Protein 2WV3 (pdb70)

CATH classification: 2.60.40.10 (+1 more: 2.60.40.10)

Sequence (188 aa):
EPRIVTSEEVIIIRDSLLPVTLQCNLTSSSHTLMYSYWTKNGVEELTATRKNASNMMEYRINKPRAEDSGEYHHCVYHFVSAPKANATIEVKAAPDITGHKRSENKNEGQDAMMMYCKSVGYPHPEWMWRKKENGVFEEISNSSGRFFIINKENYTELNIVNLQITEDPGEYECNATNSIGSSASVSTVLRVRV

Radius of gyration: 22.8 Å; Cα contacts (8 Å, |Δi|>4): 507; chains: 1; bounding box: 28×38×73 Å

Organism: Rattus norvegicus (NCBI:txid10116)

Secondary structure (DSSP, 8-state):
--EEEE---EE---SSS-EEEEEEEEE-SS-EEEEEEEETTEEPTT--B--SEEEEEESS--GGG-EEEEEEEEETTEEEEEEEEEEE---EEEEE-SEEEEETTS-EEEEEEEE-SSPPEEEEEEEETTEEEEPP-TTS-EEEEE-SSEEEEEE-S--TTTS-EEEEEEEE-SS-EEEEEEEEEEE-

Nearest PDB structures (foldseek):
  2wv3-assembly1_A  TM=1.005E+00  e=2.191E-38  Rattus norvegicus
  6a69-assembly1_B  TM=9.939E-01  e=1.584E-15  Homo sapiens
  6eg0-assembly1_B  TM=6.495E-01  e=9.873E-12  Drosophila melanogaster
  6eg1-assembly1_B  TM=6.622E-01  e=2.546E-11  Drosophila melanogaster
  6efy-assembly1_A-2  TM=6.327E-01  e=3.880E-11  Drosophila melanogaster

GO terms:
  GO:0001934 positive regulation of protein phosphorylation (P, IDA)
  GO:0060291 long-term synaptic potentiation (P, IDA)
  GO:0005105 type 1 fibroblast growth factor receptor binding (F, IDA)
  GO:0045743 positive regulation of fibroblast growth factor receptor signaling pathway (P, IDA)
  GO:0010976 positive regulation of neuron projection development (P, IDA)
  GO:0007204 positive regulation of cytosolic calcium ion concentration (P, IDA)
  GO:0050839 cell adhesion molecule binding (F, IDA)
  GO:0042734 presynaptic membrane (C, IDA)
  GO:0007156 homophilic cell-cell adhesion (P, IDA)
  GO:0045211 postsynaptic membrane (C, TAS)
  GO:0030155 regulation of cell adhesion (P, TAS)
  GO:0048170 positive regulation of long-term neuronal synaptic plasticity (P, IMP)
  GO:0014069 postsynaptic density (C, EXP)
  GO:0060077 inhibitory synapse (C, IDA)
  GO:0097060 synaptic membrane (C, IDA)
  GO:0009986 cell surface (C, IDA)
  GO:0030425 dendrite (C, IDA)
  GO:0070374 positive regulation of ERK1 and ERK2 cascade (P, IDA)
  GO:0008542 visual learning (P, IDA)
  GO:1903829 positive regulation of protein localization (P, IMP)

Structure (mmCIF, N/CA/C/O backbone):
data_2WV3
#
_entry.id   2WV3
#
_cell.length_a   49.390
_cell.length_b   81.080
_cell.length_c   137.540
_cell.angle_alpha   90.00
_cell.angle_beta   90.00
_cell.angle_gamma   90.00
#
_symmetry.space_group_name_H-M   'I 2 2 2'
#
loop_
_entity.id
_entity.type
_entity.pdbx_description
1 polymer NEUROPLASTIN
2 non-polymer 2-acetamido-2-deoxy-beta-D-glucopyranose
3 water water
#
loop_
_atom_site.group_PDB
_atom_site.id
_atom_site.type_symbol
_atom_site.label_atom_id
_atom_site.label_alt_id
_atom_site.label_comp_id
_atom_site.label_asym_id
_atom_site.label_entity_id
_atom_site.label_seq_id
_atom_site.pdbx_PDB_ins_code
_atom_site.Cartn_x
_atom_site.Cartn_y
_atom_site.Cartn_z
_atom_site.occupancy
_atom_site.B_iso_or_equiv
_atom_site.auth_seq_id
_atom_site.auth_comp_id
_atom_site.auth_asym_id
_atom_site.auth_atom_id
_atom_site.pdbx_PDB_model_num
ATOM 1 N N . GLU A 1 3 ? 4.981 20.931 -5.450 1.00 73.38 3 GLU A N 1
ATOM 2 C CA . GLU A 1 3 ? 4.676 20.777 -4.032 1.00 115.35 3 GLU A CA 1
ATOM 3 C C . GLU A 1 3 ? 5.043 19.374 -3.561 1.00 57.79 3 GLU A C 1
ATOM 4 O O . GLU A 1 3 ? 4.317 18.418 -3.829 1.00 82.18 3 GLU A O 1
ATOM 10 N N . PRO A 1 4 ? 6.169 19.249 -2.843 1.00 57.73 4 PRO A N 1
ATOM 11 C CA . PRO A 1 4 ? 6.687 17.923 -2.502 1.00 42.23 4 PRO A CA 1
ATOM 12 C C . PRO A 1 4 ? 5.833 17.265 -1.429 1.00 67.82 4 PRO A C 1
ATOM 13 O O . PRO A 1 4 ? 5.057 17.943 -0.757 1.00 58.22 4 PRO A O 1
ATOM 17 N N . ARG A 1 5 ? 5.974 15.956 -1.272 1.00 37.92 5 ARG A N 1
ATOM 18 C CA . ARG A 1 5 ? 5.216 15.235 -0.263 1.00 65.85 5 ARG A CA 1
ATOM 19 C C . ARG A 1 5 ? 6.146 14.425 0.619 1.00 52.40 5 ARG A C 1
ATOM 20 O O . ARG A 1 5 ? 7.051 13.762 0.118 1.00 35.10 5 ARG A O 1
ATOM 28 N N . ILE A 1 6 ? 5.918 14.489 1.928 1.00 37.18 6 ILE A N 1
ATOM 29 C CA . ILE A 1 6 ? 6.708 13.737 2.902 1.00 46.42 6 ILE A CA 1
ATOM 30 C C . ILE A 1 6 ? 5.812 12.986 3.882 1.00 37.74 6 ILE A C 1
ATOM 31 O O . ILE A 1 6 ? 4.923 13.577 4.489 1.00 45.63 6 ILE A O 1
ATOM 36 N N . VAL A 1 7 ? 6.049 11.685 4.035 1.00 34.47 7 VAL A N 1
ATOM 37 C CA . VAL A 1 7 ? 5.361 10.902 5.055 1.00 43.10 7 VAL A CA 1
ATOM 38 C C . VAL A 1 7 ? 6.333 10.564 6.183 1.00 39.49 7 VAL A C 1
ATOM 39 O O . VAL A 1 7 ? 7.510 10.319 5.940 1.00 36.26 7 VAL A O 1
ATOM 43 N N . THR A 1 8 ? 5.841 10.554 7.416 1.00 39.98 8 THR A N 1
ATOM 44 C CA . THR A 1 8 ? 6.705 10.318 8.569 1.00 33.37 8 THR A CA 1
ATOM 45 C C . THR A 1 8 ? 6.263 9.096 9.364 1.00 36.66 8 THR A C 1
ATOM 46 O O . THR A 1 8 ? 5.159 8.591 9.174 1.00 35.16 8 THR A O 1
ATOM 50 N N . SER A 1 9 ? 7.132 8.609 10.244 1.00 35.59 9 SER A N 1
ATOM 51 C CA . SER A 1 9 ? 6.714 7.602 11.208 1.00 28.01 9 SER A CA 1
ATOM 52 C C . SER A 1 9 ? 5.855 8.289 12.271 1.00 32.32 9 SER A C 1
ATOM 53 O O . SER A 1 9 ? 5.646 9.507 12.219 1.00 27.01 9 SER A O 1
ATOM 56 N N . GLU A 1 10 ? 5.343 7.520 13.226 1.00 33.88 10 GLU A N 1
ATOM 57 C CA . GLU A 1 10 ? 4.375 8.067 14.171 1.00 34.81 10 GLU A CA 1
ATOM 58 C C . GLU A 1 10 ? 5.040 8.736 15.376 1.00 26.69 10 GLU A C 1
ATOM 59 O O . GLU A 1 10 ? 6.226 8.543 15.637 1.00 32.77 10 GLU A O 1
ATOM 65 N N . GLU A 1 11 ? 4.259 9.527 16.103 1.00 36.82 11 GLU A N 1
ATOM 66 C CA . GLU A 1 11 ? 4.716 10.129 17.348 1.00 32.94 11 GLU A CA 1
ATOM 67 C C . GLU A 1 11 ? 5.359 9.088 18.252 1.00 33.91 11 GLU A C 1
ATOM 68 O O . GLU A 1 11 ? 4.827 7.993 18.428 1.00 35.28 11 GLU A O 1
ATOM 74 N N . VAL A 1 12 ? 6.505 9.435 18.823 1.00 34.02 12 VAL A N 1
ATOM 75 C CA . VAL A 1 12 ? 7.236 8.526 19.692 1.00 24.76 12 VAL A CA 1
ATOM 76 C C . VAL A 1 12 ? 7.069 8.903 21.166 1.00 31.50 12 VAL A C 1
ATOM 77 O O . VAL A 1 12 ? 7.254 10.057 21.537 1.00 31.05 12 VAL A O 1
ATOM 81 N N . ILE A 1 13 ? 6.713 7.935 22.003 1.00 39.19 13 ILE A N 1
ATOM 82 C CA A ILE A 1 13 ? 6.728 8.149 23.444 0.64 36.88 13 ILE A CA 1
ATOM 83 C CA B ILE A 1 13 ? 6.718 8.143 23.448 0.36 36.88 13 ILE A CA 1
ATOM 84 C C . ILE A 1 13 ? 7.822 7.306 24.082 1.00 45.33 13 ILE A C 1
ATOM 85 O O . ILE A 1 13 ? 7.764 6.077 24.064 1.00 33.04 13 ILE A O 1
ATOM 94 N N . ILE A 1 14 ? 8.831 7.978 24.631 1.00 26.62 14 ILE A N 1
ATOM 95 C CA . ILE A 1 14 ? 9.928 7.298 25.304 1.00 28.23 14 ILE A CA 1
ATOM 96 C C . ILE A 1 14 ? 9.506 6.819 2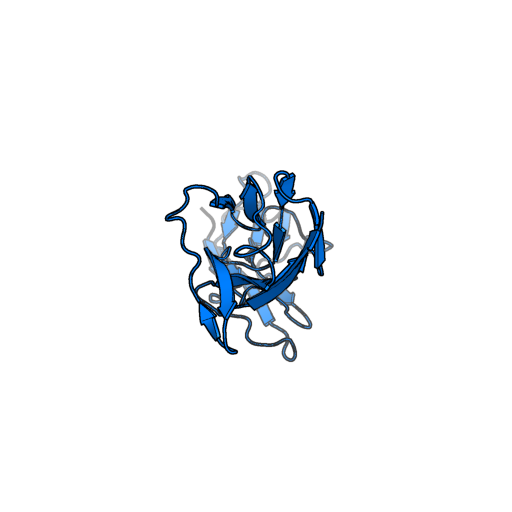6.690 1.00 48.27 14 ILE A C 1
ATOM 97 O O . ILE A 1 14 ? 9.044 7.613 27.517 1.00 39.20 14 ILE A O 1
ATOM 102 N N . ARG A 1 15 ? 9.661 5.524 26.947 1.00 39.97 15 ARG A N 1
ATOM 103 C CA . ARG A 1 15 ? 9.281 4.964 28.251 1.00 51.85 15 ARG A CA 1
ATOM 104 C C . ARG A 1 15 ? 10.485 4.532 29.092 1.00 42.29 15 ARG A C 1
ATOM 105 O O . ARG A 1 15 ? 10.442 4.590 30.319 1.00 61.95 15 ARG A O 1
ATOM 113 N N . ASP A 1 16 ? 11.550 4.091 28.430 1.00 42.19 16 ASP A N 1
ATOM 114 C CA . ASP A 1 16 ? 12.807 3.793 29.114 1.00 43.77 16 ASP A CA 1
ATOM 115 C C . ASP A 1 16 ? 13.964 3.883 28.126 1.00 42.89 16 ASP A C 1
ATOM 116 O O . ASP A 1 16 ? 13.765 4.215 26.957 1.00 32.80 16 ASP A O 1
ATOM 121 N N . SER A 1 17 ? 15.177 3.594 28.582 1.00 32.27 17 SER A N 1
ATOM 122 C CA . SER A 1 17 ? 16.338 3.804 27.724 1.00 34.96 17 SER A CA 1
ATOM 123 C C . SER A 1 17 ? 16.914 2.544 27.074 1.00 38.56 17 SER A C 1
ATOM 124 O O . SER A 1 17 ? 17.968 2.613 26.446 1.00 43.52 17 SER A O 1
ATOM 127 N N . LEU A 1 18 ? 16.243 1.402 27.214 1.00 42.78 18 LEU A N 1
ATOM 128 C CA . LEU A 1 18 ? 16.794 0.163 26.654 1.00 34.80 18 LEU A CA 1
ATOM 129 C C . LEU A 1 18 ? 16.770 0.170 25.135 1.00 38.74 18 LEU A C 1
ATOM 130 O O . LEU A 1 18 ? 17.823 0.189 24.480 1.00 38.07 18 LEU A O 1
ATOM 135 N N . LEU A 1 19 ? 15.561 0.146 24.577 1.00 31.53 19 LEU A N 1
ATOM 136 C CA . LEU A 1 19 ? 15.386 -0.023 23.141 1.00 33.20 19 LEU A CA 1
ATOM 137 C C . LEU A 1 19 ? 15.592 1.268 22.366 1.00 32.63 19 LEU A C 1
ATOM 138 O O . LEU A 1 19 ? 15.118 2.328 22.775 1.00 31.75 19 LEU A O 1
ATOM 143 N N . PRO A 1 20 ? 16.305 1.180 21.240 1.00 29.08 20 PRO A N 1
ATOM 144 C CA . PRO A 1 20 ? 16.478 2.346 20.372 1.00 25.66 20 PRO A CA 1
ATOM 145 C C . PRO A 1 20 ? 15.135 2.735 19.785 1.00 35.35 20 PRO A C 1
ATOM 146 O O . PRO A 1 20 ? 14.242 1.893 19.694 1.00 43.98 20 PRO A O 1
ATOM 150 N N . VAL A 1 21 ? 14.990 3.996 19.399 1.00 36.00 21 VAL A N 1
ATOM 151 C CA . VAL A 1 21 ? 13.810 4.433 18.669 1.00 29.70 21 VAL A CA 1
ATOM 152 C C . VAL A 1 21 ? 14.263 5.020 17.336 1.00 32.32 21 VAL A C 1
ATOM 153 O O . VAL A 1 21 ? 15.256 5.746 17.272 1.00 31.47 21 VAL A O 1
ATOM 157 N N . THR A 1 22 ? 13.554 4.687 16.262 1.00 33.24 22 THR A N 1
ATOM 158 C CA . THR A 1 22 ? 13.924 5.181 14.946 1.00 32.54 22 THR A CA 1
ATOM 159 C C . THR A 1 22 ? 12.841 6.084 14.381 1.00 39.24 22 THR A C 1
ATOM 160 O O . THR A 1 22 ? 11.674 5.704 14.325 1.00 54.90 22 THR A O 1
ATOM 164 N N . LEU A 1 23 ? 13.239 7.282 13.968 1.00 28.57 23 LEU A N 1
ATOM 165 C CA . LEU A 1 23 ? 12.328 8.213 13.319 1.00 26.53 23 LEU A CA 1
ATOM 166 C C . LEU A 1 23 ? 12.523 8.066 11.817 1.00 32.08 23 LEU A C 1
ATOM 167 O O . LEU A 1 23 ? 13.639 7.845 11.361 1.00 27.13 23 LEU A O 1
ATOM 172 N N . GLN A 1 24 ? 11.449 8.193 11.052 1.00 28.04 24 GLN A N 1
ATOM 173 C CA . GLN A 1 24 ? 11.548 8.078 9.599 1.00 35.17 24 GLN A CA 1
ATOM 174 C C . GLN A 1 24 ? 10.757 9.147 8.877 1.00 30.92 24 GLN A C 1
ATOM 175 O O . GLN A 1 24 ? 9.656 9.499 9.301 1.00 28.22 24 GLN A O 1
ATOM 181 N N . CYS A 1 25 ? 11.339 9.657 7.791 1.00 26.04 25 CYS A N 1
ATOM 182 C CA . CYS A 1 25 ? 10.634 10.483 6.816 1.00 33.65 25 CYS A CA 1
ATOM 183 C C . CYS A 1 25 ? 10.882 9.927 5.420 1.00 35.74 25 CYS A C 1
ATOM 184 O O . CYS A 1 25 ? 12.019 9.621 5.072 1.00 35.38 25 CYS A O 1
ATOM 187 N N . ASN A 1 26 ? 9.824 9.802 4.625 1.00 35.37 26 ASN A N 1
ATOM 188 C CA . ASN A 1 26 ? 9.956 9.406 3.221 1.00 39.32 26 ASN A CA 1
ATOM 189 C C . ASN A 1 26 ? 9.437 10.479 2.274 1.00 30.90 26 ASN A C 1
ATOM 190 O O . ASN A 1 26 ? 8.270 10.867 2.340 1.00 40.34 26 ASN A O 1
ATOM 195 N N . LEU A 1 27 ? 10.317 10.965 1.403 1.00 39.61 27 LEU A N 1
ATOM 196 C CA . LEU A 1 27 ? 9.920 11.866 0.337 1.00 33.49 27 LEU A CA 1
ATOM 197 C C . LEU A 1 27 ? 9.204 11.000 -0.690 1.00 32.68 27 LEU A C 1
ATOM 198 O O . LEU A 1 27 ? 9.810 10.121 -1.301 1.00 32.60 27 LEU A O 1
ATOM 203 N N . THR A 1 28 ? 7.906 11.223 -0.854 1.00 36.54 28 THR A N 1
ATOM 204 C CA . THR A 1 28 ? 7.094 10.348 -1.699 1.00 37.57 28 THR A CA 1
ATOM 205 C C . THR A 1 28 ? 6.674 11.024 -3.017 1.00 36.95 28 THR A C 1
ATOM 206 O O . THR A 1 28 ? 6.143 10.367 -3.911 1.00 33.99 28 THR A O 1
ATOM 210 N N . SER A 1 29 ? 6.919 12.326 -3.139 1.00 39.91 29 SER A N 1
ATOM 211 C CA . SER A 1 29 ? 6.642 13.039 -4.395 1.00 40.53 29 SER A CA 1
ATOM 212 C C . SER A 1 29 ? 7.501 14.289 -4.556 1.00 50.60 29 SER A C 1
ATOM 213 O O . SER A 1 29 ? 7.640 15.074 -3.621 1.00 37.42 29 SER A O 1
ATOM 216 N N . SER A 1 30 ? 8.069 14.477 -5.745 1.00 34.24 30 SER A N 1
ATOM 217 C CA . SER A 1 30 ? 8.869 15.668 -6.025 1.00 31.54 30 SER A CA 1
ATOM 218 C C . SER A 1 30 ? 8.897 16.033 -7.524 1.00 29.55 30 SER A C 1
ATOM 219 O O . SER A 1 30 ? 8.870 15.157 -8.389 1.00 29.48 30 SER A O 1
ATOM 222 N N . SER A 1 31 ? 8.939 17.334 -7.800 1.00 36.29 31 SER A N 1
ATOM 223 C CA . SER A 1 31 ? 9.095 17.867 -9.147 1.00 32.77 31 SER A CA 1
ATOM 224 C C . SER A 1 31 ? 10.449 18.553 -9.242 1.00 41.15 31 SER A C 1
ATOM 225 O O . SER A 1 31 ? 10.727 19.274 -10.193 1.00 46.02 31 SER A O 1
ATOM 228 N N . HIS A 1 32 ? 11.290 18.328 -8.240 1.00 33.51 32 HIS A N 1
ATOM 229 C CA . HIS A 1 32 ? 12.585 18.992 -8.167 1.00 38.07 32 HIS A CA 1
ATOM 230 C C . HIS A 1 32 ? 13.648 18.040 -7.648 1.00 41.81 32 HIS A C 1
ATOM 231 O O . HIS A 1 32 ? 13.361 17.150 -6.848 1.00 50.83 32 HIS A O 1
ATOM 238 N N . THR A 1 33 ? 14.877 18.219 -8.112 1.00 37.70 33 THR A N 1
ATOM 239 C CA . THR A 1 33 ? 15.970 17.356 -7.689 1.00 41.84 33 THR A CA 1
ATOM 240 C C . THR A 1 33 ? 16.377 17.678 -6.248 1.00 99.72 33 THR A C 1
ATOM 241 O O . THR A 1 33 ? 16.477 18.843 -5.867 1.00 40.20 33 THR A O 1
ATOM 245 N N . LEU A 1 34 ? 16.587 16.649 -5.437 1.00 62.22 34 LEU A N 1
ATOM 246 C CA . LEU A 1 34 ? 16.959 16.872 -4.044 1.00 58.72 34 LEU A CA 1
ATOM 247 C C . LEU A 1 34 ? 18.427 17.255 -3.955 1.00 38.01 34 LEU A C 1
ATOM 248 O O . LEU A 1 34 ? 19.296 16.509 -4.418 1.00 57.05 34 LEU A O 1
ATOM 253 N N . MET A 1 35 ? 18.712 18.417 -3.370 1.00 34.11 35 MET A N 1
ATOM 254 C CA . MET A 1 35 ? 20.098 18.793 -3.123 1.00 44.06 35 MET A CA 1
ATOM 255 C C . MET A 1 35 ? 20.606 18.015 -1.914 1.00 88.88 35 MET A C 1
ATOM 256 O O . MET A 1 35 ? 21.625 17.329 -1.993 1.00 49.85 35 MET A O 1
ATOM 261 N N . TYR A 1 36 ? 19.875 18.112 -0.805 1.00 55.54 36 TYR A N 1
ATOM 262 C CA . TYR A 1 36 ? 20.169 17.320 0.386 1.00 53.20 36 TYR A CA 1
ATOM 263 C C . TYR A 1 36 ? 19.029 17.379 1.409 1.00 39.15 36 TYR A C 1
ATOM 264 O O . TYR A 1 36 ? 18.171 18.270 1.354 1.00 40.32 36 TYR A O 1
ATOM 273 N N . SER A 1 37 ? 19.028 16.419 2.332 1.00 51.69 37 SER A N 1
ATOM 274 C CA . SER A 1 37 ? 18.096 16.411 3.457 1.00 42.52 37 SER A CA 1
ATOM 275 C C . SER A 1 37 ? 18.828 16.139 4.774 1.00 78.84 37 SER A C 1
ATOM 276 O O . SER A 1 37 ? 19.811 15.400 4.799 1.00 49.25 37 SER A O 1
ATOM 279 N N . TYR A 1 38 ? 18.343 16.737 5.862 1.00 57.11 38 TYR A N 1
ATOM 280 C CA . TYR A 1 38 ? 18.897 16.492 7.202 1.00 42.77 38 TYR A CA 1
ATOM 281 C C . TYR A 1 38 ? 17.817 16.456 8.285 1.00 37.53 38 TYR A C 1
ATOM 282 O O . TYR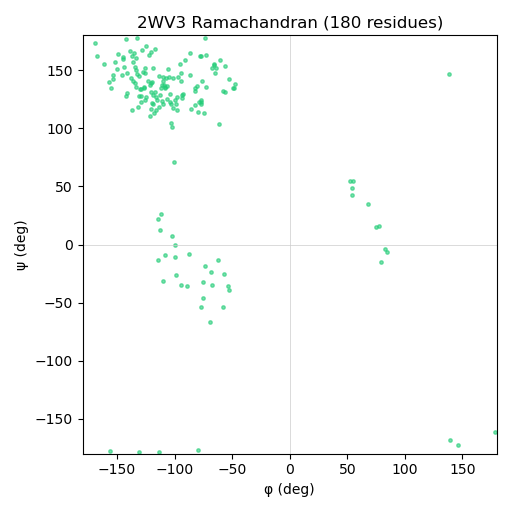 A 1 38 ? 16.640 16.676 8.005 1.00 45.49 38 TYR A O 1
ATOM 291 N N . TRP A 1 39 ? 18.235 16.169 9.517 1.00 50.93 39 TRP A N 1
ATOM 292 C CA . TRP A 1 39 ? 17.344 16.191 10.679 1.00 32.46 39 TRP A CA 1
ATOM 293 C C . TRP A 1 39 ? 17.685 17.361 11.600 1.00 24.96 39 TRP A C 1
ATOM 294 O O . TRP A 1 39 ? 18.858 17.683 11.802 1.00 37.68 39 TRP A O 1
ATOM 305 N N . THR A 1 40 ? 16.655 18.001 12.141 1.00 36.88 40 THR A N 1
ATOM 306 C CA . THR A 1 40 ? 16.838 18.993 13.192 1.00 37.85 40 THR A CA 1
ATOM 307 C C . THR A 1 40 ? 16.116 18.531 14.450 1.00 46.14 40 THR A C 1
ATOM 308 O O . THR A 1 40 ? 15.128 17.807 14.370 1.00 29.06 40 THR A O 1
ATOM 312 N N . LYS A 1 41 ? 16.618 18.955 15.606 1.00 40.95 41 LYS A N 1
ATOM 313 C CA . LYS A 1 41 ? 15.953 18.724 16.877 1.00 30.81 41 LYS A CA 1
ATOM 314 C C . LYS A 1 41 ? 15.838 20.036 17.634 1.00 39.08 41 LYS A C 1
ATOM 315 O O . LYS A 1 41 ? 16.840 20.693 17.907 1.00 40.55 41 LYS A O 1
ATOM 321 N N . ASN A 1 42 ? 14.613 20.410 17.972 1.00 35.36 42 ASN A N 1
ATOM 322 C CA . ASN A 1 42 ? 14.379 21.656 18.685 1.00 63.03 42 ASN A CA 1
ATOM 323 C C . ASN A 1 42 ? 15.011 22.822 17.942 1.00 64.68 42 ASN A C 1
ATOM 324 O O . ASN A 1 42 ? 15.646 23.678 18.547 1.00 40.84 42 ASN A O 1
ATOM 329 N N . GLY A 1 43 ? 14.851 22.830 16.621 1.00 51.06 43 GLY A N 1
ATOM 330 C CA . GLY A 1 43 ? 15.275 23.948 15.800 1.00 45.97 43 GLY A CA 1
ATOM 331 C C . GLY A 1 43 ? 16.730 23.942 15.374 1.00 66.63 43 GLY A C 1
ATOM 332 O O . GLY A 1 43 ? 17.148 24.787 14.587 1.00 53.67 43 GLY A O 1
ATOM 333 N N . VAL A 1 44 ? 17.510 22.995 15.883 1.00 47.17 44 VAL A N 1
ATOM 334 C CA . VAL A 1 44 ? 18.940 22.964 15.581 1.00 49.79 44 VAL A CA 1
ATOM 335 C C . VAL A 1 44 ? 19.326 21.711 14.822 1.00 41.22 44 VAL A C 1
ATOM 336 O O . VAL A 1 44 ? 18.971 20.602 15.230 1.00 38.78 44 VAL A O 1
ATOM 340 N N . GLU A 1 45 ? 20.077 21.881 13.736 1.00 44.26 45 GLU A N 1
ATOM 341 C CA A GLU A 1 45 ? 20.493 20.757 12.912 0.54 51.34 45 GLU A CA 1
ATOM 342 C CA B GLU A 1 45 ? 20.489 20.751 12.910 0.46 51.34 45 GLU A CA 1
ATOM 343 C C . GLU A 1 45 ? 21.272 19.733 13.721 1.00 45.86 45 GLU A C 1
ATOM 344 O O . GLU A 1 45 ? 22.115 20.092 14.535 1.00 48.93 45 GLU A O 1
ATOM 355 N N . LEU A 1 46 ? 20.987 18.459 13.484 1.00 36.78 46 LEU A N 1
ATOM 356 C CA . LEU A 1 46 ? 21.697 17.399 14.170 1.00 35.15 46 LEU A CA 1
ATOM 357 C C . LEU A 1 46 ? 22.966 17.061 13.419 1.00 41.43 46 LEU A C 1
ATOM 358 O O . LEU A 1 46 ? 23.024 17.127 12.192 1.00 46.06 46 LEU A O 1
ATOM 363 N N . THR A 1 47 ? 23.982 16.695 14.180 1.00 28.08 47 THR A N 1
ATOM 364 C CA . THR A 1 47 ? 25.282 16.330 13.645 1.00 34.74 47 THR A CA 1
ATOM 365 C C . THR A 1 47 ? 25.213 15.195 12.623 1.00 59.16 47 THR A C 1
ATOM 366 O O . THR A 1 47 ? 24.566 14.172 12.852 1.00 37.54 47 THR A O 1
ATOM 370 N N . ALA A 1 48 ? 25.867 15.400 11.483 1.00 46.00 48 ALA A N 1
ATOM 371 C CA . ALA A 1 48 ? 26.060 14.339 10.498 1.00 41.75 48 ALA A CA 1
ATOM 372 C C . ALA A 1 48 ? 24.770 13.655 10.051 1.00 50.41 48 ALA A C 1
ATOM 373 O O . ALA A 1 48 ? 24.692 12.425 10.021 1.00 53.16 48 ALA A O 1
ATOM 375 N N . THR A 1 49 ? 23.761 14.447 9.703 1.00 43.40 49 THR A N 1
ATOM 376 C CA . THR A 1 49 ? 22.504 13.890 9.214 1.00 57.74 49 THR A CA 1
ATOM 377 C C . THR A 1 49 ? 22.249 14.271 7.753 1.00 60.13 49 THR A C 1
ATOM 378 O O . THR A 1 49 ? 21.370 13.697 7.109 1.00 46.41 49 THR A O 1
ATOM 382 N N . ARG A 1 50 ? 23.019 15.236 7.245 1.00 36.86 50 ARG A N 1
ATOM 383 C CA . ARG A 1 50 ? 22.922 15.680 5.846 1.00 81.50 50 ARG A CA 1
ATOM 384 C C . ARG A 1 50 ? 23.242 14.566 4.856 1.00 57.37 50 ARG A C 1
ATOM 385 O O . ARG A 1 50 ? 24.403 14.222 4.652 1.00 61.12 50 ARG A O 1
ATOM 393 N N . LYS A 1 51 ? 22.201 14.020 4.239 1.00 50.46 51 LYS A N 1
ATOM 394 C CA . LYS A 1 51 ? 22.341 12.939 3.278 1.00 64.40 51 LYS A CA 1
ATOM 395 C C . LYS A 1 51 ? 21.436 13.240 2.090 1.00 60.83 51 LYS A C 1
ATOM 396 O O . LYS A 1 51 ? 20.474 14.000 2.203 1.00 69.76 51 LYS A O 1
ATOM 402 N N . ASN A 1 52 ? 21.752 12.658 0.945 1.00 60.83 52 ASN A N 1
ATOM 403 C CA . ASN A 1 52 ? 20.924 12.829 -0.233 1.00 37.22 52 ASN A CA 1
ATOM 404 C C . ASN A 1 52 ? 20.051 11.594 -0.397 1.00 75.60 52 ASN A C 1
ATOM 405 O O . ASN A 1 52 ? 20.271 10.778 -1.292 1.00 58.92 52 ASN A O 1
ATOM 410 N N . ALA A 1 53 ? 19.069 11.446 0.485 1.00 72.91 53 ALA A N 1
ATOM 411 C CA . ALA A 1 53 ? 18.178 10.295 0.436 1.00 44.92 53 ALA A CA 1
ATOM 412 C C . ALA A 1 53 ? 16.742 10.757 0.605 1.00 51.19 53 ALA A C 1
ATOM 413 O O . ALA A 1 53 ? 16.452 11.646 1.404 1.00 49.73 53 ALA A O 1
ATOM 415 N N . SER A 1 54 ? 15.849 10.159 -0.169 1.00 57.07 54 SER A N 1
ATOM 416 C CA . SER A 1 54 ? 14.443 10.500 -0.094 1.00 55.74 54 SER A CA 1
ATOM 417 C C . SER A 1 54 ? 13.867 9.866 1.163 1.00 45.63 54 SER A C 1
ATOM 418 O O . SER A 1 54 ? 12.963 10.412 1.793 1.00 44.0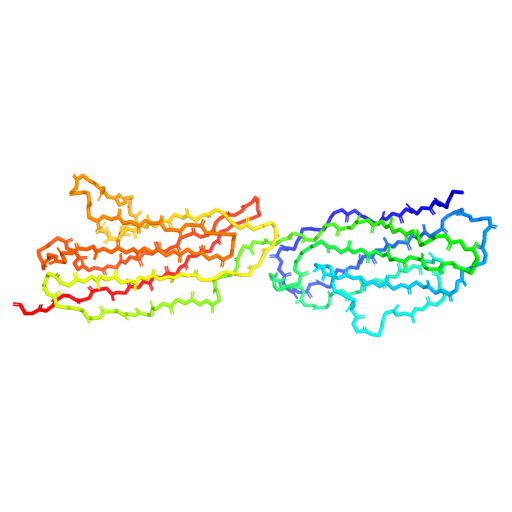0 54 SER A O 1
ATOM 421 N N . ASN A 1 55 ? 14.410 8.708 1.523 1.00 36.60 55 ASN A N 1
ATOM 422 C CA . ASN A 1 55 ? 14.004 8.005 2.729 1.00 47.60 55 ASN A CA 1
ATOM 423 C C . ASN A 1 55 ? 15.019 8.188 3.850 1.00 72.90 55 ASN A C 1
ATOM 424 O O . ASN A 1 55 ? 16.060 7.528 3.868 1.00 48.58 55 ASN A O 1
ATOM 429 N N . MET A 1 56 ? 14.702 9.087 4.781 1.00 44.78 56 MET A N 1
ATOM 430 C CA A MET A 1 56 ? 15.588 9.403 5.899 0.36 42.05 56 MET A CA 1
ATOM 431 C CA B MET A 1 56 ? 15.596 9.400 5.892 0.64 42.05 56 MET A CA 1
ATOM 432 C C . MET A 1 56 ? 15.221 8.625 7.157 1.00 28.65 56 MET A C 1
ATOM 433 O O . MET A 1 56 ? 14.044 8.376 7.425 1.00 35.43 56 MET A O 1
ATOM 442 N N . GLU A 1 57 ? 16.233 8.244 7.928 1.00 45.42 57 GLU A N 1
ATOM 443 C CA . GLU A 1 57 ? 16.026 7.618 9.224 1.00 32.54 57 GLU A CA 1
ATOM 444 C C . GLU A 1 57 ? 16.895 8.322 10.247 1.00 48.92 57 GLU A C 1
ATOM 445 O O . GLU A 1 57 ? 17.999 8.754 9.927 1.00 39.54 57 GLU A O 1
ATOM 451 N N . TYR A 1 58 ? 16.393 8.447 11.472 1.00 35.66 58 TYR A N 1
ATOM 452 C CA . TYR A 1 58 ? 17.205 8.954 12.576 1.00 28.02 58 TYR A CA 1
ATOM 453 C C . TYR A 1 58 ? 17.041 8.032 13.766 1.00 26.94 58 TYR A C 1
ATOM 454 O O . TYR A 1 58 ? 15.940 7.849 14.273 1.00 31.37 58 TYR A O 1
ATOM 463 N N . ARG A 1 59 ? 18.141 7.433 14.193 1.00 28.99 59 ARG A N 1
ATOM 464 C CA . ARG A 1 59 ? 18.110 6.474 15.268 1.00 31.32 59 ARG A CA 1
ATOM 465 C C . ARG A 1 59 ? 18.492 7.139 16.587 1.00 32.48 59 ARG A C 1
ATOM 466 O O . ARG A 1 59 ? 19.524 7.798 16.671 1.00 30.34 59 ARG A O 1
ATOM 474 N N . ILE A 1 60 ? 17.644 6.980 17.600 1.00 24.53 60 ILE A N 1
ATOM 475 C CA . ILE A 1 60 ? 17.970 7.426 18.956 1.00 22.91 60 ILE A CA 1
ATOM 476 C C . ILE A 1 60 ? 18.349 6.245 19.820 1.00 21.99 60 ILE A C 1
ATOM 477 O O . ILE A 1 60 ? 17.501 5.455 20.258 1.00 26.85 60 ILE A O 1
ATOM 482 N N . ASN A 1 61 ? 19.645 6.124 20.059 1.00 25.02 61 ASN A N 1
ATOM 483 C CA . ASN A 1 61 ? 20.174 5.080 20.912 1.00 26.88 61 ASN A CA 1
ATOM 484 C C . ASN A 1 61 ? 20.079 5.474 22.386 1.00 41.76 61 ASN A C 1
ATOM 485 O O . ASN A 1 61 ? 20.399 6.612 22.747 1.00 37.83 61 ASN A O 1
ATOM 490 N N . LYS A 1 62 ? 19.611 4.541 23.224 1.00 28.85 62 LYS A N 1
ATOM 491 C CA . LYS A 1 62 ? 19.454 4.763 24.665 1.00 37.02 62 LYS A CA 1
ATOM 492 C C . LYS A 1 62 ? 18.590 5.984 24.999 1.00 32.72 62 LYS A C 1
ATOM 493 O O . LYS A 1 62 ? 19.020 6.860 25.755 1.00 33.21 62 LYS A O 1
ATOM 499 N N . PRO A 1 63 ? 17.367 6.036 24.452 1.00 37.99 63 PRO A N 1
ATOM 500 C CA . PRO A 1 63 ? 16.559 7.258 24.518 1.00 24.54 63 PRO A CA 1
ATOM 501 C C . PRO A 1 63 ? 16.305 7.710 25.962 1.00 29.55 63 PRO A C 1
ATOM 502 O O . PRO A 1 63 ? 15.924 6.900 26.806 1.00 36.79 63 PRO A O 1
ATOM 506 N N . ARG A 1 64 ? 16.517 8.997 26.215 1.00 28.91 64 ARG A N 1
ATOM 507 C CA . ARG A 1 64 ? 16.260 9.609 27.522 1.00 26.06 64 ARG A CA 1
ATOM 508 C C . ARG A 1 64 ? 15.477 10.907 27.360 1.00 28.96 64 ARG A C 1
ATOM 509 O O . ARG A 1 64 ? 15.213 11.343 26.239 1.00 25.10 64 ARG A O 1
ATOM 517 N N . ALA A 1 65 ? 15.131 11.545 28.480 1.00 27.70 65 ALA A N 1
ATOM 518 C CA . ALA A 1 65 ? 14.420 12.821 28.441 1.00 25.31 65 ALA A CA 1
ATOM 519 C C . ALA A 1 65 ? 15.149 13.829 27.560 1.00 19.19 65 ALA A C 1
ATOM 520 O O . ALA A 1 65 ? 14.526 14.597 26.802 1.00 27.68 65 ALA A O 1
ATOM 522 N N . GLU A 1 66 ? 16.476 13.826 27.648 1.00 26.00 66 GLU A N 1
ATOM 523 C CA . GLU A 1 66 ? 17.309 14.732 26.856 1.00 30.87 66 GLU A CA 1
ATOM 524 C C . GLU A 1 66 ? 17.071 14.580 25.357 1.00 40.52 66 GLU A C 1
ATOM 525 O O . GLU A 1 66 ? 17.298 15.515 24.583 1.00 31.45 66 GLU A O 1
ATOM 531 N N . ASP A 1 67 ? 16.616 13.397 24.950 1.00 25.74 67 ASP A N 1
ATOM 532 C CA . ASP A 1 67 ? 16.388 13.093 23.537 1.00 31.84 67 ASP A CA 1
ATOM 533 C C . ASP A 1 67 ? 15.009 13.487 23.045 1.00 32.09 67 ASP A C 1
ATOM 534 O O . ASP A 1 67 ? 14.726 13.422 21.853 1.00 29.61 67 ASP A O 1
ATOM 539 N N . SER A 1 68 ? 14.140 13.885 23.959 1.00 24.38 68 SER A N 1
ATOM 540 C CA . SER A 1 68 ? 12.792 14.220 23.563 1.00 20.59 68 SER A CA 1
ATOM 541 C C . SER A 1 68 ? 12.775 15.599 22.912 1.00 22.19 68 SER A C 1
ATOM 542 O O . SER A 1 68 ? 13.705 16.385 23.063 1.00 25.57 68 SER A O 1
ATOM 545 N N . GLY A 1 69 ? 11.716 15.887 22.177 1.00 21.47 69 GLY A N 1
ATOM 546 C CA . GLY A 1 69 ? 11.609 17.175 21.528 1.00 26.10 69 GLY A CA 1
ATOM 547 C C . GLY A 1 69 ? 10.893 17.067 20.208 1.00 26.04 69 GLY A C 1
ATOM 548 O O . GLY A 1 69 ? 10.352 16.013 19.846 1.00 29.08 69 GLY A O 1
ATOM 549 N N . GLU A 1 70 ? 10.887 18.175 19.485 1.00 31.08 70 GLU A N 1
ATOM 550 C CA . GLU A 1 70 ? 10.259 18.242 18.185 1.00 42.64 70 GLU A CA 1
ATOM 551 C C . GLU A 1 70 ? 11.346 18.063 17.137 1.00 32.37 70 GLU A C 1
ATOM 552 O O . GLU A 1 70 ? 12.272 18.863 17.047 1.00 34.01 70 GLU A O 1
ATOM 558 N N . TYR A 1 71 ? 11.255 16.982 16.378 1.00 35.22 71 TYR A N 1
ATOM 559 C CA . TYR A 1 71 ? 12.247 16.709 15.349 1.00 29.47 71 TYR A CA 1
ATOM 560 C C . TYR A 1 71 ? 11.681 17.092 13.994 1.00 32.35 71 TYR A C 1
ATOM 561 O O . TYR A 1 71 ? 10.489 16.931 13.754 1.00 35.94 71 TYR A O 1
ATOM 570 N N . HIS A 1 72 ? 12.538 17.621 13.125 1.00 36.91 72 HIS A N 1
ATOM 571 C CA A HIS A 1 72 ? 12.161 17.898 11.743 0.46 35.14 72 HIS A CA 1
ATOM 572 C CA B HIS A 1 72 ? 12.161 17.900 11.742 0.54 35.18 72 HIS A CA 1
ATOM 573 C C . HIS A 1 72 ? 13.096 17.183 10.784 1.00 28.80 72 HIS A C 1
ATOM 574 O O . HIS A 1 72 ? 14.309 17.164 10.987 1.00 36.73 72 HIS A O 1
ATOM 587 N N . CYS A 1 73 ? 12.521 16.580 9.751 1.00 30.64 73 CYS A N 1
ATOM 588 C CA . CYS A 1 73 ? 13.312 16.099 8.623 1.00 34.36 73 CYS A CA 1
ATOM 589 C C . CYS A 1 73 ? 13.1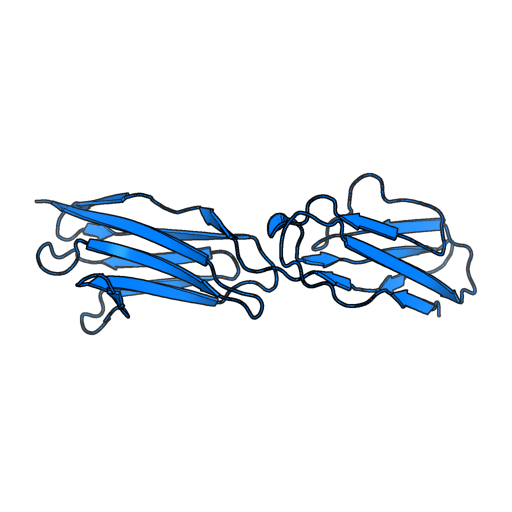64 17.188 7.580 1.00 30.39 73 CYS A C 1
ATOM 590 O O . CYS A 1 73 ? 12.051 17.529 7.185 1.00 36.87 73 CYS A O 1
ATOM 593 N N . VAL A 1 74 ? 14.288 17.763 7.168 1.00 35.51 74 VAL A N 1
ATOM 594 C CA . VAL A 1 74 ? 14.283 18.891 6.254 1.00 45.01 74 VAL A CA 1
ATOM 595 C C . VAL A 1 74 ? 14.852 18.467 4.909 1.00 37.35 74 VAL A C 1
ATOM 596 O O . VAL A 1 74 ? 15.840 17.737 4.839 1.00 34.50 74 VAL A O 1
ATOM 600 N N . TYR A 1 75 ? 14.205 18.916 3.844 1.00 38.20 75 TYR A N 1
ATOM 601 C CA . TYR A 1 75 ? 14.629 18.577 2.494 1.00 32.89 75 TYR A CA 1
ATOM 602 C C . TYR A 1 75 ? 14.964 19.847 1.736 1.00 27.89 75 TYR A C 1
ATOM 603 O O . TYR A 1 75 ? 14.092 20.691 1.516 1.00 36.52 75 TYR A O 1
ATOM 612 N N . HIS A 1 76 ? 16.226 19.988 1.349 1.00 40.33 76 HIS A N 1
ATOM 613 C CA . HIS A 1 76 ? 16.655 21.148 0.575 1.00 62.07 76 HIS A CA 1
ATOM 614 C C . HIS A 1 76 ? 16.734 20.785 -0.902 1.00 58.17 76 HIS A C 1
ATOM 615 O O . HIS A 1 76 ? 17.417 19.836 -1.286 1.00 38.69 76 HIS A O 1
ATOM 622 N N . PHE A 1 77 ? 16.021 21.540 -1.727 1.00 63.15 77 PHE A N 1
ATOM 623 C CA . PHE A 1 77 ? 15.971 21.249 -3.149 1.00 71.78 77 PHE A CA 1
ATOM 624 C C . PHE A 1 77 ? 16.790 22.233 -3.961 1.00 60.63 77 PHE A C 1
ATOM 625 O O . PHE A 1 77 ? 16.976 23.385 -3.569 1.00 98.34 77 PHE A O 1
ATOM 63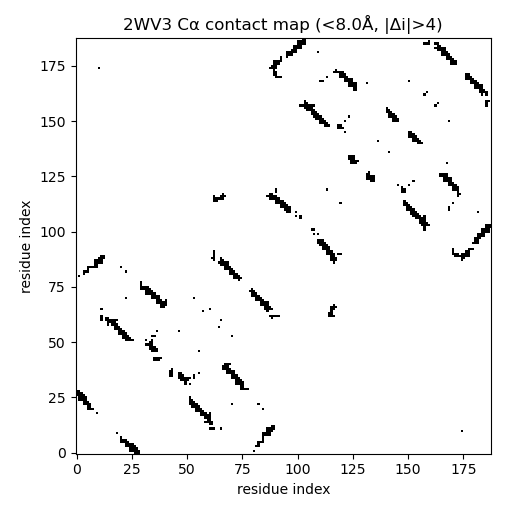3 N N . VAL A 1 78 ? 17.288 21.756 -5.095 1.00 124.98 78 VAL A N 1
ATOM 634 C CA . VAL A 1 78 ? 17.934 22.616 -6.066 1.00 52.75 78 VAL A CA 1
ATOM 635 C C . VAL A 1 78 ? 16.842 23.363 -6.807 1.00 79.37 78 VAL A C 1
ATOM 636 O O . VAL A 1 78 ? 15.958 22.743 -7.406 1.00 70.58 78 VAL A O 1
ATOM 640 N N . SER A 1 79 ? 16.885 24.690 -6.737 1.00 48.12 79 SER A N 1
ATOM 641 C CA . SER A 1 79 ? 16.002 25.525 -7.549 1.00 108.19 79 SER A CA 1
ATOM 642 C C . SER A 1 79 ? 14.580 25.588 -6.995 1.00 104.40 79 SER A C 1
ATOM 643 O O . SER A 1 79 ? 13.652 26.007 -7.686 1.00 79.82 79 SER A O 1
ATOM 646 N N . ALA A 1 80 ? 14.411 25.181 -5.742 1.00 47.63 80 ALA A N 1
ATOM 647 C CA . ALA A 1 80 ? 13.090 25.176 -5.127 1.00 36.64 80 ALA A CA 1
ATOM 648 C C . ALA A 1 80 ? 13.210 25.349 -3.618 1.00 47.48 80 ALA A C 1
ATOM 649 O O . ALA A 1 80 ? 14.259 25.052 -3.043 1.00 52.50 80 ALA A O 1
ATOM 651 N N . PRO A 1 81 ? 12.131 25.827 -2.975 1.00 47.32 81 PRO A N 1
ATOM 652 C CA . PRO A 1 81 ? 12.127 26.050 -1.526 1.00 55.27 81 PRO A CA 1
ATOM 653 C C . PRO A 1 81 ? 12.294 24.734 -0.771 1.00 59.16 81 PRO A C 1
ATOM 654 O O . PRO A 1 81 ? 11.905 23.682 -1.285 1.00 48.90 81 PRO A O 1
ATOM 658 N N . LYS A 1 82 ? 12.872 24.800 0.425 1.00 71.46 82 LYS A N 1
ATOM 659 C CA . LYS A 1 82 ? 12.987 23.639 1.303 1.00 63.70 82 LYS A CA 1
ATOM 660 C C . LYS A 1 82 ? 11.614 23.083 1.681 1.00 47.28 82 LYS A C 1
ATOM 661 O O . LYS A 1 82 ? 10.605 23.783 1.613 1.00 43.59 82 LYS A O 1
ATOM 667 N N . ALA A 1 83 ? 11.583 21.817 2.084 1.00 44.26 83 ALA A N 1
ATOM 668 C CA . ALA A 1 83 ? 10.381 21.229 2.654 1.00 52.82 83 ALA A CA 1
ATOM 669 C C . ALA A 1 83 ? 10.744 20.465 3.925 1.00 42.48 83 ALA A C 1
ATOM 670 O O . ALA A 1 83 ? 11.850 19.945 4.054 1.00 43.73 83 ALA A O 1
ATOM 672 N N . ASN A 1 84 ? 9.814 20.397 4.866 1.00 38.62 84 ASN A N 1
ATOM 673 C CA . ASN A 1 84 ? 10.059 19.648 6.085 1.00 38.47 84 ASN A CA 1
ATOM 674 C C . ASN A 1 84 ? 8.796 18.982 6.587 1.00 42.92 84 ASN A C 1
ATOM 675 O O . ASN A 1 84 ? 7.692 19.345 6.188 1.00 40.37 84 ASN A O 1
ATOM 680 N N . ALA A 1 85 ? 8.975 17.990 7.452 1.00 38.51 85 ALA A N 1
ATOM 681 C CA . ALA A 1 85 ? 7.880 17.393 8.192 1.00 33.28 85 ALA A CA 1
ATOM 682 C C . ALA A 1 85 ? 8.335 17.248 9.641 1.00 38.94 85 ALA A C 1
ATOM 683 O O . ALA A 1 85 ? 9.526 17.339 9.933 1.00 31.62 85 ALA A O 1
ATOM 685 N N . THR A 1 86 ? 7.386 17.018 10.538 1.00 44.09 86 THR A N 1
ATOM 686 C CA . THR A 1 86 ? 7.658 17.054 11.969 1.00 44.30 86 THR A CA 1
ATOM 687 C C . THR A 1 86 ? 7.339 15.717 12.627 1.00 33.60 86 THR A C 1
ATOM 688 O O . THR A 1 86 ? 6.353 15.061 12.281 1.00 40.08 86 THR A O 1
ATOM 692 N N . ILE A 1 87 ? 8.207 15.294 13.538 1.00 30.97 87 ILE A N 1
ATOM 693 C CA . ILE A 1 87 ? 7.916 14.150 14.395 1.00 29.81 87 ILE A CA 1
ATOM 694 C C . ILE A 1 87 ? 8.162 14.555 15.837 1.00 32.12 87 ILE A C 1
ATOM 695 O O . ILE A 1 87 ? 9.225 15.075 16.179 1.00 30.57 87 ILE A O 1
ATOM 700 N N . GLU A 1 88 ? 7.166 14.313 16.678 1.00 32.04 88 GLU A N 1
ATOM 701 C CA . GLU A 1 88 ? 7.280 14.610 18.085 1.00 44.09 88 GLU A CA 1
ATOM 702 C C . GLU A 1 88 ? 7.774 13.382 18.828 1.00 26.69 88 GLU A C 1
ATOM 703 O O . GLU A 1 88 ? 7.239 12.283 18.659 1.00 30.48 88 GLU A O 1
ATOM 709 N N . VAL A 1 89 ? 8.807 13.579 19.644 1.00 28.95 89 VAL A N 1
ATOM 710 C CA . VAL A 1 89 ? 9.303 12.540 20.538 1.00 21.51 89 VAL A CA 1
ATOM 711 C C . VAL A 1 89 ? 9.090 13.022 21.969 1.00 28.80 89 VAL A C 1
ATOM 712 O O . VAL A 1 89 ? 9.682 14.016 22.383 1.00 25.60 89 VAL A O 1
ATOM 716 N N . LYS A 1 90 ? 8.244 12.319 22.717 1.00 27.27 90 LYS A N 1
ATOM 717 C CA . LYS A 1 90 ? 7.847 12.761 24.056 1.00 24.23 90 LYS A CA 1
ATOM 718 C C . LYS A 1 90 ? 8.428 11.879 25.151 1.00 32.17 90 LYS A C 1
ATOM 719 O O . LYS A 1 90 ? 8.547 10.670 24.972 1.00 25.91 90 LYS A O 1
ATOM 725 N N . ALA A 1 91 ? 8.788 12.487 26.285 1.00 20.75 91 ALA A N 1
ATOM 726 C CA . ALA A 1 91 ? 9.315 11.749 27.424 1.00 22.68 91 ALA A CA 1
ATOM 727 C C . ALA A 1 91 ? 8.827 12.404 28.721 1.00 32.98 91 ALA A C 1
ATOM 728 O O . ALA A 1 91 ? 8.425 13.571 28.709 1.00 23.84 91 ALA A O 1
ATOM 730 N N . ALA A 1 92 ? 8.851 11.655 29.823 1.00 24.11 92 ALA A N 1
ATOM 731 C CA . ALA A 1 92 ? 8.574 12.233 31.146 1.00 23.66 92 ALA A CA 1
ATOM 732 C C . ALA A 1 92 ? 9.700 13.188 31.536 1.00 27.72 92 ALA A C 1
ATOM 733 O O . ALA A 1 92 ? 10.843 13.021 31.112 1.00 29.07 92 ALA A O 1
ATOM 735 N N . PRO A 1 93 ? 9.387 14.200 32.356 1.00 30.62 93 PRO A N 1
ATOM 736 C CA . PRO A 1 93 ? 10.421 15.187 32.668 1.00 21.85 93 PRO A CA 1
ATOM 737 C C . PRO A 1 93 ? 11.573 14.592 33.473 1.00 23.19 93 PRO A C 1
ATOM 738 O O . PRO A 1 93 ? 11.414 13.613 34.192 1.00 27.60 93 PRO A O 1
ATOM 742 N N . ASP A 1 94 ? 12.732 15.222 33.349 1.00 27.08 94 ASP A N 1
ATOM 743 C CA . ASP A 1 94 ? 13.882 14.901 34.159 1.00 26.50 94 ASP A CA 1
ATOM 744 C C . ASP A 1 94 ? 14.325 16.211 34.796 1.00 23.48 94 ASP A C 1
ATOM 745 O O . ASP A 1 94 ? 14.563 17.183 34.092 1.00 30.41 94 ASP A O 1
ATOM 750 N N . ILE A 1 95 ? 14.416 16.253 36.125 1.00 29.34 95 ILE A N 1
ATOM 751 C CA . ILE A 1 95 ? 14.882 17.470 36.784 1.00 31.58 95 ILE A CA 1
ATOM 752 C C . ILE A 1 95 ? 16.399 17.452 36.834 1.00 28.50 95 ILE A C 1
ATOM 753 O O . ILE A 1 95 ? 16.991 16.577 37.453 1.00 35.53 95 ILE A O 1
ATOM 758 N N . THR A 1 96 ? 17.029 18.405 36.157 1.00 28.16 96 THR A N 1
ATOM 759 C CA . THR A 1 96 ? 18.480 18.390 36.008 1.00 33.28 96 THR A CA 1
ATOM 760 C C . THR A 1 96 ? 19.230 19.307 36.963 1.00 60.72 96 THR A C 1
ATOM 761 O O . THR A 1 96 ? 20.454 19.233 37.065 1.00 31.55 96 THR A O 1
ATOM 765 N N . GLY A 1 97 ? 18.510 20.174 37.660 1.00 34.78 97 GLY A N 1
ATOM 766 C CA . GLY A 1 97 ? 19.161 21.098 38.566 1.00 38.67 97 GLY A CA 1
ATOM 767 C C . GLY A 1 97 ? 18.252 21.543 39.691 1.00 27.76 97 GLY A C 1
ATOM 768 O O . GLY A 1 97 ? 17.054 21.733 39.490 1.00 35.73 97 GLY A O 1
ATOM 769 N N . HIS A 1 98 ? 18.831 21.691 40.874 1.00 29.56 98 HIS A N 1
ATOM 770 C CA . HIS A 1 98 ? 18.116 22.237 42.029 1.00 33.44 98 HIS A CA 1
ATOM 771 C C . HIS A 1 98 ? 19.109 22.526 43.150 1.00 41.42 98 HIS A C 1
ATOM 772 O O . HIS A 1 98 ? 20.286 22.210 43.019 1.00 36.62 98 HIS A O 1
ATOM 779 N N . LYS A 1 99 ? 18.650 23.148 44.236 1.00 36.18 99 LYS A N 1
ATOM 780 C CA . LYS A 1 99 ? 19.475 23.268 45.437 1.00 27.60 99 LYS A CA 1
ATOM 781 C C . LYS A 1 99 ? 19.179 22.130 46.396 1.00 30.45 99 LYS A C 1
ATOM 782 O O . LYS A 1 99 ? 18.024 21.888 46.747 1.00 37.81 99 LYS A O 1
ATOM 788 N N . ARG A 1 100 ? 20.222 21.441 46.840 1.00 33.12 100 ARG A N 1
ATOM 789 C CA . ARG A 1 100 ? 20.058 20.384 47.822 1.00 42.46 100 ARG A CA 1
ATOM 790 C C . ARG A 1 100 ? 19.617 20.981 49.152 1.00 38.83 100 ARG A C 1
ATOM 791 O O . ARG A 1 100 ? 18.835 20.379 49.895 1.00 39.53 100 ARG A O 1
ATOM 799 N N . SER A 1 101 ? 20.112 22.175 49.450 1.00 37.90 101 SER A N 1
ATOM 800 C CA . SER A 1 101 ? 19.807 22.797 50.729 1.00 44.59 101 SER A CA 1
ATOM 801 C C . SER A 1 101 ? 20.061 24.290 50.702 1.00 49.05 101 SER A C 1
ATOM 802 O O . SER A 1 101 ? 20.859 24.786 49.909 1.00 36.76 101 SER A O 1
ATOM 805 N N . GLU A 1 102 ? 19.374 25.001 51.585 1.00 29.54 102 GLU A N 1
ATOM 806 C CA . GLU A 1 102 ? 19.514 26.442 51.678 1.00 37.59 102 GLU A CA 1
ATOM 807 C C . GLU A 1 102 ? 19.451 26.886 53.138 1.00 45.05 102 GLU A C 1
ATOM 808 O O . GLU A 1 102 ? 18.530 26.524 53.868 1.00 40.90 102 GLU A O 1
ATOM 814 N N . ASN A 1 103 ? 20.440 27.661 53.562 1.00 47.35 103 ASN A N 1
ATOM 815 C CA . ASN A 1 103 ? 20.486 28.159 54.928 1.00 30.69 103 ASN A CA 1
ATOM 816 C C . ASN A 1 103 ? 20.418 29.677 54.932 1.00 40.86 103 ASN A C 1
ATOM 817 O O . ASN A 1 103 ? 21.334 30.341 54.463 1.00 44.57 103 ASN A O 1
ATOM 822 N N . LYS A 1 104 ? 19.326 30.222 55.456 1.00 37.94 104 LYS A N 1
ATOM 823 C CA . LYS A 1 104 ? 19.143 31.663 55.498 1.00 32.44 104 LYS A CA 1
ATOM 824 C C . LYS A 1 104 ? 18.790 32.125 56.907 1.00 36.18 104 LYS A C 1
ATOM 825 O O . LYS A 1 104 ? 18.455 31.312 57.771 1.00 32.93 104 LYS A O 1
ATOM 831 N N . ASN A 1 105 ? 18.849 33.433 57.123 1.00 38.52 105 ASN A N 1
ATOM 832 C CA . ASN A 1 105 ? 18.481 34.012 58.403 1.00 47.09 105 ASN A CA 1
ATOM 833 C C . ASN A 1 105 ? 17.038 34.498 58.439 1.00 55.32 105 ASN A C 1
ATOM 834 O O . ASN A 1 105 ? 16.447 34.813 57.407 1.00 33.34 105 ASN A O 1
ATOM 839 N N . GLU A 1 106 ? 16.480 34.552 59.644 1.00 40.33 106 GLU A N 1
ATOM 840 C CA . GLU A 1 106 ? 15.160 35.121 59.868 1.00 28.07 106 GLU A CA 1
ATOM 841 C C . GLU A 1 106 ? 15.051 36.464 59.164 1.00 34.12 106 GLU A C 1
ATOM 842 O O . GLU A 1 106 ? 15.991 37.258 59.182 1.00 45.16 106 GLU A O 1
ATOM 848 N N . GLY A 1 107 ? 13.910 36.714 58.527 1.00 38.01 107 GLY A N 1
ATOM 849 C CA . GLY A 1 107 ? 13.684 37.971 57.834 1.00 35.77 107 GLY A CA 1
ATOM 850 C C . GLY A 1 107 ? 14.315 38.115 56.460 1.00 32.46 107 GLY A C 1
ATOM 851 O O . GLY A 1 107 ? 13.965 39.023 55.708 1.00 45.83 107 GLY A O 1
ATOM 852 N N . GLN A 1 108 ? 15.257 37.239 56.121 1.00 47.13 108 GLN A N 1
ATOM 853 C CA . GLN A 1 108 ? 15.800 37.236 54.766 1.00 41.02 108 GLN A CA 1
ATOM 854 C C . GLN A 1 108 ? 14.855 36.519 53.798 1.00 39.59 108 GLN A C 1
ATOM 855 O O . GLN A 1 108 ? 13.765 36.081 54.177 1.00 38.44 108 GLN A O 1
ATOM 861 N N . ASP A 1 109 ? 15.287 36.405 52.549 1.00 34.65 109 ASP A N 1
ATOM 862 C CA . ASP A 1 109 ? 14.506 35.740 51.515 1.00 25.69 109 ASP A CA 1
ATOM 863 C C . ASP A 1 109 ? 15.159 34.419 51.163 1.00 33.66 109 ASP A C 1
ATOM 864 O O . ASP A 1 109 ? 16.377 34.351 50.997 1.00 38.16 109 ASP A O 1
ATOM 869 N N . ALA A 1 110 ? 14.354 33.364 51.063 1.00 38.28 110 ALA A N 1
ATOM 870 C CA . ALA A 1 110 ? 14.829 32.092 50.518 1.00 31.29 110 ALA A CA 1
ATOM 871 C C . ALA A 1 110 ? 14.521 32.007 49.023 1.00 32.49 110 ALA A C 1
ATOM 872 O O . ALA A 1 110 ? 13.474 32.465 48.567 1.00 31.75 110 ALA A O 1
ATOM 874 N N . MET A 1 111 ? 15.458 31.449 48.265 1.00 32.78 111 MET A N 1
ATOM 875 C CA A MET A 1 111 ? 15.277 31.235 46.836 0.60 30.00 111 MET A CA 1
ATOM 876 C CA B MET A 1 111 ? 15.270 31.234 46.838 0.40 29.96 111 MET A CA 1
ATOM 877 C C . MET A 1 111 ? 15.593 29.785 46.511 1.00 24.15 111 MET A C 1
ATOM 878 O O . MET A 1 111 ? 16.701 29.314 46.753 1.00 29.25 111 MET A O 1
ATOM 887 N N . MET A 1 112 ? 14.608 29.071 45.988 1.00 27.29 112 MET A N 1
ATOM 888 C CA . MET A 1 112 ? 14.816 27.691 45.601 1.00 31.92 112 MET A CA 1
ATOM 889 C C . MET A 1 112 ? 14.385 27.588 44.163 1.00 24.23 112 MET A C 1
ATOM 890 O O . MET A 1 112 ? 13.543 28.360 43.708 1.00 33.01 112 MET A O 1
ATOM 895 N N . TYR A 1 113 ? 14.984 26.656 43.424 1.00 34.06 113 TYR A N 1
ATOM 896 C CA . TYR A 1 113 ? 14.684 26.532 42.003 1.00 29.25 113 TYR A CA 1
ATOM 897 C C . TYR A 1 113 ? 14.827 25.086 41.549 1.00 23.28 113 TYR A C 1
ATOM 898 O O . TYR A 1 113 ? 15.426 24.252 42.235 1.00 28.59 113 TYR A O 1
ATOM 907 N N . CYS A 1 114 ? 14.263 24.800 40.388 1.00 27.44 114 CYS A N 1
ATOM 908 C CA . CYS A 1 114 ? 14.478 23.519 39.723 1.00 25.72 114 CYS A CA 1
ATOM 909 C C . CYS A 1 114 ? 14.487 23.752 38.230 1.00 34.21 114 CYS A C 1
ATOM 910 O O . CYS A 1 114 ? 13.779 24.629 37.719 1.00 29.28 114 CYS A O 1
ATOM 913 N N . LYS A 1 115 ? 15.305 22.965 37.538 1.00 27.02 115 LYS A N 1
ATOM 914 C CA . LYS A 1 115 ? 15.429 23.040 36.098 1.00 24.53 115 LYS A CA 1
ATOM 915 C C . LYS A 1 115 ? 15.122 21.661 35.536 1.00 26.41 115 LYS A C 1
ATOM 916 O O . LYS A 1 115 ? 15.501 20.650 36.128 1.00 32.15 115 LYS A O 1
ATOM 922 N N . SER A 1 116 ? 14.421 21.609 34.413 1.00 27.66 116 SER A N 1
ATOM 923 C CA . SER A 1 116 ? 14.084 20.326 33.823 1.00 32.58 116 SER A CA 1
ATOM 924 C C . SER A 1 116 ? 14.609 20.204 32.394 1.00 37.54 116 SER A C 1
ATOM 925 O O . SER A 1 116 ? 14.985 21.199 31.772 1.00 30.92 116 SER A O 1
ATOM 928 N N . VAL A 1 117 ? 14.661 18.966 31.906 1.00 35.27 117 VAL A N 1
ATOM 929 C CA . VAL A 1 117 ? 14.766 18.677 30.473 1.00 32.13 117 VAL A CA 1
ATOM 930 C C . VAL A 1 117 ? 13.639 17.709 30.178 1.00 23.89 117 VAL A C 1
ATOM 931 O O . VAL A 1 117 ? 13.246 16.922 31.040 1.00 34.55 117 VAL A O 1
ATOM 935 N N . GLY A 1 118 ? 13.102 17.765 28.972 1.00 31.94 118 GLY A N 1
ATOM 936 C CA . GLY A 1 118 ? 12.016 16.882 28.602 1.00 40.84 118 GLY A CA 1
ATOM 937 C C . GLY A 1 118 ? 10.975 17.651 27.821 1.00 40.16 118 GLY A C 1
ATOM 938 O O . GLY A 1 118 ? 10.766 18.837 28.069 1.00 35.55 118 GLY A O 1
ATOM 939 N N . TYR A 1 119 ? 10.333 16.964 26.882 1.00 30.61 119 TYR A N 1
ATOM 940 C CA . TYR A 1 119 ? 9.301 17.534 26.035 1.00 32.62 119 TYR A CA 1
ATOM 941 C C . TYR A 1 119 ? 8.143 16.546 26.027 1.00 25.59 119 TYR A C 1
ATOM 942 O O . TYR A 1 119 ? 8.360 15.345 25.911 1.00 30.95 119 TYR A O 1
ATOM 951 N N . PRO A 1 120 ? 6.902 17.034 26.168 1.00 27.70 120 PRO A N 1
ATOM 952 C CA . PRO A 1 120 ? 6.453 18.424 26.297 1.00 29.02 120 PRO A CA 1
ATOM 953 C C . PRO A 1 120 ? 6.950 19.073 27.586 1.00 26.03 120 PRO A C 1
ATOM 954 O O . PRO A 1 120 ? 7.126 18.392 28.594 1.00 27.03 120 PRO A O 1
ATOM 958 N N . HIS A 1 121 ? 7.201 20.376 27.545 1.00 24.59 121 HIS A N 1
ATOM 959 C CA . HIS A 1 121 ? 7.659 21.083 28.736 1.00 26.98 121 HIS A CA 1
ATOM 960 C C . HIS A 1 121 ? 6.676 20.790 29.865 1.00 25.13 121 HIS A C 1
ATOM 961 O O . HIS A 1 121 ? 5.473 20.672 29.626 1.00 30.96 121 HIS A O 1
ATOM 968 N N . PRO A 1 122 ? 7.185 20.629 31.101 1.00 23.15 122 PRO A N 1
ATOM 969 C CA . PRO A 1 122 ? 6.338 20.273 32.242 1.00 24.69 122 PRO A CA 1
ATOM 970 C C . PRO A 1 122 ? 5.540 21.456 32.797 1.00 34.87 122 PRO A C 1
ATOM 971 O O . PRO A 1 122 ? 5.863 22.602 32.509 1.00 29.09 122 PRO A O 1
ATOM 975 N N . GLU A 1 123 ? 4.494 21.156 33.563 1.00 26.13 123 GLU A N 1
ATOM 976 C CA . GLU A 1 123 ? 3.916 22.115 34.516 1.00 22.61 123 GLU A CA 1
ATOM 977 C C . GLU A 1 123 ? 4.561 21.856 35.872 1.00 29.81 123 GLU A C 1
ATOM 978 O O . GLU A 1 123 ? 4.888 20.719 36.205 1.00 29.26 123 GLU A O 1
ATOM 984 N N . TRP A 1 124 ? 4.731 22.914 36.654 1.00 24.46 124 TRP A N 1
ATOM 985 C CA . TRP A 1 124 ? 5.444 22.841 37.917 1.00 24.40 124 TRP A CA 1
ATOM 986 C C . TRP A 1 124 ? 4.524 23.095 39.100 1.00 30.72 124 TRP A C 1
ATOM 987 O O . TRP A 1 124 ? 3.613 23.917 39.016 1.00 23.20 124 TRP A O 1
ATOM 998 N N . MET A 1 125 ? 4.795 22.401 40.202 1.00 26.83 125 MET A N 1
ATOM 999 C CA . MET A 1 125 ? 4.137 22.633 41.492 1.00 28.22 125 MET A CA 1
ATOM 1000 C C . MET A 1 125 ? 5.176 22.557 42.587 1.00 33.50 125 MET A C 1
ATOM 1001 O O . MET A 1 125 ? 6.075 21.725 42.532 1.00 30.88 125 MET A O 1
ATOM 1006 N N . TRP A 1 126 ? 5.043 23.400 43.601 1.00 27.69 126 TRP A N 1
ATOM 1007 C CA . TRP A 1 126 ? 5.856 23.251 44.796 1.00 30.12 126 TRP A CA 1
ATOM 1008 C C . TRP A 1 126 ? 5.038 22.677 45.955 1.00 26.66 126 TRP A C 1
ATOM 1009 O O . TRP A 1 126 ? 3.853 22.981 46.097 1.00 26.17 126 TRP A O 1
ATOM 1020 N N . ARG A 1 127 ? 5.674 21.839 46.772 1.00 30.84 127 ARG A N 1
ATOM 1021 C CA . ARG A 1 127 ? 5.036 21.259 47.958 1.00 24.80 127 ARG A CA 1
ATOM 1022 C C . ARG A 1 127 ? 5.995 21.298 49.129 1.00 25.07 127 ARG A C 1
ATOM 1023 O O . ARG A 1 127 ? 7.199 21.424 48.939 1.00 27.54 127 ARG A O 1
ATOM 1031 N N . LYS A 1 128 ? 5.460 21.160 50.342 1.00 22.63 128 LYS A N 1
ATOM 1032 C CA . LYS A 1 128 ? 6.286 21.021 51.527 1.00 23.95 128 LYS A CA 1
ATOM 1033 C C . LYS A 1 128 ? 5.965 19.684 52.186 1.00 25.65 128 LYS A C 1
ATOM 1034 O O . LYS A 1 128 ? 4.812 19.265 52.232 1.00 25.71 128 LYS A O 1
ATOM 1040 N N . LYS A 1 129 ? 6.997 19.007 52.661 1.00 25.18 129 LYS A N 1
ATOM 1041 C CA . LYS A 1 129 ? 6.839 17.699 53.291 1.00 39.81 129 LYS A CA 1
ATOM 1042 C C . LYS A 1 129 ? 6.428 17.912 54.734 1.00 31.03 129 LYS A C 1
ATOM 1043 O O . LYS A 1 129 ? 7.138 18.569 55.490 1.00 48.76 129 LYS A O 1
ATOM 1049 N N . GLU A 1 130 ? 5.262 17.388 55.102 1.00 34.33 130 GLU A N 1
ATOM 1050 C CA . GLU A 1 130 ? 4.778 17.467 56.478 1.00 48.36 130 GLU A CA 1
ATOM 1051 C C . GLU A 1 130 ? 4.199 16.120 56.881 1.00 41.67 130 GLU A C 1
ATOM 1052 O O . GLU A 1 130 ? 3.219 15.661 56.297 1.00 51.94 130 GLU A O 1
ATOM 1058 N N . ASN A 1 131 ? 4.818 15.480 57.864 1.00 50.89 131 ASN A N 1
ATOM 1059 C CA . ASN A 1 131 ? 4.330 14.196 58.351 1.00 97.60 131 ASN A CA 1
ATOM 1060 C C . ASN A 1 131 ? 4.494 13.084 57.317 1.00 62.81 131 ASN A C 1
ATOM 1061 O O . ASN A 1 131 ? 3.658 12.187 57.218 1.00 60.55 131 ASN A O 1
ATOM 1066 N N . GLY A 1 132 ? 5.571 13.153 56.541 1.00 69.66 132 GLY A N 1
ATOM 1067 C CA . GLY A 1 132 ? 5.849 12.140 55.540 1.00 46.11 132 GLY A CA 1
ATOM 1068 C C . GLY A 1 132 ? 5.114 12.323 54.221 1.00 100.61 132 GLY A C 1
ATOM 1069 O O . GLY A 1 132 ? 5.335 11.565 53.277 1.00 61.88 132 GLY A O 1
ATOM 1070 N N . VAL A 1 133 ? 4.242 13.325 54.148 1.00 36.76 133 VAL A N 1
ATOM 1071 C CA . VAL A 1 133 ? 3.492 13.596 52.927 1.00 59.23 133 VAL A CA 1
ATOM 1072 C C . VAL A 1 133 ? 3.755 15.001 52.387 1.00 42.43 133 VAL A C 1
ATOM 1073 O O . VAL A 1 133 ? 3.713 15.978 53.124 1.00 31.06 133 VAL A O 1
ATOM 1077 N N . PHE A 1 134 ? 4.039 15.087 51.093 1.00 46.68 134 PHE A N 1
ATOM 1078 C CA . PHE A 1 134 ? 4.263 16.371 50.437 1.00 45.59 134 PHE A CA 1
ATOM 1079 C C . PHE A 1 134 ? 2.932 17.041 50.134 1.00 37.52 134 PHE A C 1
ATOM 1080 O O . PHE A 1 134 ? 2.154 16.531 49.328 1.00 40.81 134 PHE A O 1
ATOM 1088 N N . GLU A 1 135 ? 2.672 18.175 50.785 1.00 46.26 135 GLU A N 1
ATOM 1089 C CA . GLU A 1 135 ? 1.393 18.872 50.638 1.00 52.16 135 GLU A CA 1
ATOM 1090 C C . GLU A 1 135 ? 1.517 20.266 50.021 1.00 52.32 135 GLU A C 1
ATOM 1091 O O . GLU A 1 135 ? 2.613 20.808 49.896 1.00 30.54 135 GLU A O 1
ATOM 1097 N N . GLU A 1 136 ? 0.385 20.849 49.641 1.00 73.35 136 GLU A N 1
ATOM 1098 C CA . GLU A 1 136 ? 0.419 22.127 48.940 1.00 68.76 136 GLU A CA 1
ATOM 1099 C C . GLU A 1 136 ? 0.705 23.316 49.850 1.00 27.64 136 GLU A C 1
ATOM 1100 O O . GLU A 1 136 ? 0.205 23.410 50.975 1.00 51.30 136 GLU A O 1
ATOM 1106 N N . ILE A 1 137 ? 1.515 24.226 49.311 1.00 47.42 137 ILE A N 1
ATOM 1107 C CA . ILE A 1 137 ? 2.037 25.369 50.041 1.00 37.15 137 ILE A CA 1
ATOM 1108 C C . ILE A 1 137 ? 1.032 26.494 50.182 1.00 47.03 137 ILE A C 1
ATOM 1109 O O . ILE A 1 137 ? 0.528 27.029 49.200 1.00 39.78 137 ILE A O 1
ATOM 1114 N N . SER A 1 138 ? 0.756 26.858 51.425 1.00 36.27 138 SER A N 1
ATOM 1115 C CA . SER A 1 138 ? -0.198 27.910 51.710 1.00 43.86 138 SER A CA 1
ATOM 1116 C C . SER A 1 138 ? 0.459 29.271 51.577 1.00 37.66 138 SER A C 1
ATOM 1117 O O . SER A 1 138 ? 1.547 29.508 52.103 1.00 33.31 138 SER A O 1
ATOM 1120 N N .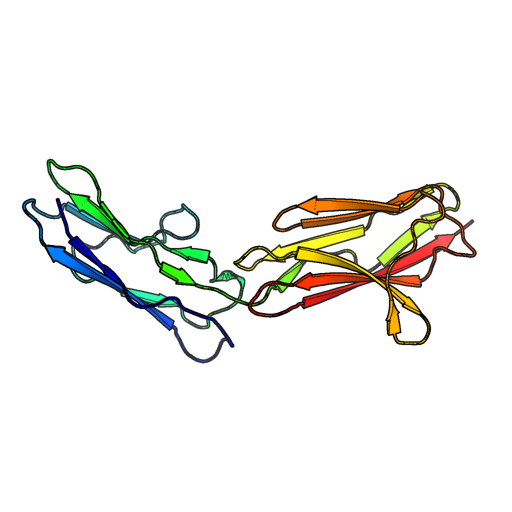 ASN A 1 139 ? -0.214 30.164 50.868 1.00 35.04 139 ASN A N 1
ATOM 1121 C CA . ASN A 1 139 ? 0.269 31.520 50.694 1.00 32.46 139 ASN A CA 1
ATOM 1122 C C . ASN A 1 139 ? -0.641 32.472 51.431 1.00 33.44 139 ASN A C 1
ATOM 1123 O O . ASN A 1 139 ? -0.764 33.637 51.063 1.00 33.36 139 ASN A O 1
ATOM 1128 N N . SER A 1 140 ? -1.296 31.960 52.469 1.00 32.50 140 SER A N 1
ATOM 1129 C CA . SER A 1 140 ? -2.138 32.782 53.326 1.00 28.36 140 SER A CA 1
ATOM 1130 C C . SER A 1 140 ? -1.355 33.989 53.848 1.00 32.26 140 SER A C 1
ATOM 1131 O O . SER A 1 140 ? -1.901 35.090 53.973 1.00 34.08 140 SER A O 1
ATOM 1134 N N . SER A 1 141 ? -0.066 33.791 54.115 1.00 28.56 141 SER A N 1
ATOM 1135 C CA . SER A 1 141 ? 0.796 34.875 54.607 1.00 33.39 141 SER A CA 1
ATOM 1136 C C . SER A 1 141 ? 1.174 35.902 53.535 1.00 46.19 141 SER A C 1
ATOM 1137 O O . SER A 1 141 ? 1.607 37.010 53.853 1.00 37.80 141 SER A O 1
ATOM 1140 N N . GLY A 1 142 ? 1.033 35.528 52.269 1.00 34.90 142 GLY A N 1
ATOM 1141 C CA . GLY A 1 142 ? 1.433 36.397 51.176 1.00 24.25 142 GLY A CA 1
ATOM 1142 C C . GLY A 1 142 ? 2.938 36.474 50.995 1.00 24.25 142 GLY A C 1
ATOM 1143 O O . GLY A 1 142 ? 3.431 37.359 50.314 1.00 27.69 142 GLY A O 1
ATOM 1144 N N . ARG A 1 143 ? 3.673 35.545 51.600 1.00 27.97 143 ARG A N 1
ATOM 1145 C CA . ARG A 1 143 ? 5.136 35.575 51.538 1.00 24.43 143 ARG A CA 1
ATOM 1146 C C . ARG A 1 143 ? 5.761 34.625 50.503 1.00 24.18 143 ARG A C 1
ATOM 1147 O O . ARG A 1 143 ? 6.982 34.594 50.347 1.00 28.16 143 ARG A O 1
ATOM 1155 N N . PHE A 1 144 ? 4.929 33.874 49.791 1.00 25.88 144 PHE A N 1
ATOM 1156 C CA . PHE A 1 144 ? 5.429 32.893 48.819 1.00 27.88 144 PHE A CA 1
ATOM 1157 C C . PHE A 1 144 ? 5.208 33.365 47.393 1.00 22.44 144 PHE A C 1
ATOM 1158 O O . PHE A 1 144 ? 4.084 33.698 47.013 1.00 28.86 144 PHE A O 1
ATOM 1166 N N . PHE A 1 145 ? 6.291 33.413 46.615 1.00 24.25 145 PHE A N 1
ATOM 1167 C CA . PHE A 1 145 ? 6.242 33.844 45.217 1.00 17.10 145 PHE A CA 1
ATOM 1168 C C . PHE A 1 145 ? 6.842 32.767 44.330 1.00 22.81 145 PHE A C 1
ATOM 1169 O O . PHE A 1 145 ? 7.956 32.315 44.566 1.00 24.50 145 PHE A O 1
ATOM 1177 N N . ILE A 1 146 ? 6.077 32.363 43.327 1.00 21.88 146 ILE A N 1
ATOM 1178 C CA . ILE A 1 146 ? 6.512 31.326 42.397 1.00 22.89 146 ILE A CA 1
ATOM 1179 C C . ILE A 1 146 ? 6.591 31.879 40.986 1.00 28.75 146 ILE A C 1
ATOM 1180 O O . ILE A 1 146 ? 5.653 32.517 40.502 1.00 34.10 146 ILE A O 1
ATOM 1185 N N . ILE A 1 147 ? 7.736 31.662 40.350 1.00 33.02 147 ILE A N 1
ATOM 1186 C CA . ILE A 1 147 ? 7.913 31.966 38.940 1.00 29.92 147 ILE A CA 1
ATOM 1187 C C . ILE A 1 147 ? 8.025 30.648 38.192 1.00 26.53 147 ILE A C 1
ATOM 1188 O O . ILE A 1 147 ? 8.921 29.856 38.478 1.00 30.38 147 ILE A O 1
ATOM 1193 N N . ASN A 1 148 ? 7.112 30.421 37.247 1.00 27.69 148 ASN A N 1
ATOM 1194 C CA . ASN A 1 148 ? 7.078 29.206 3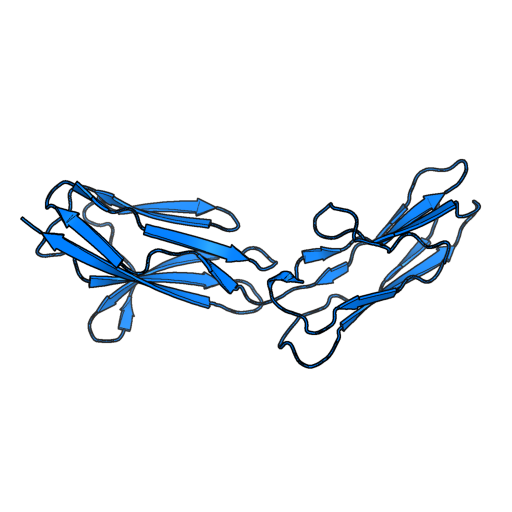6.449 1.00 43.24 148 ASN A CA 1
ATOM 1195 C C . ASN A 1 148 ? 7.375 29.517 34.999 1.00 41.08 148 ASN A C 1
ATOM 1196 O O . ASN A 1 148 ? 6.639 30.272 34.353 1.00 38.07 148 ASN A O 1
ATOM 1201 N N . LYS A 1 149 ? 8.461 28.947 34.494 1.00 37.22 149 LYS A N 1
ATOM 1202 C CA . LYS A 1 149 ? 8.760 29.012 33.069 1.00 41.21 149 LYS A CA 1
ATOM 1203 C C . LYS A 1 149 ? 8.659 27.611 32.486 1.00 43.78 149 LYS A C 1
ATOM 1204 O O . LYS A 1 149 ? 8.320 26.652 33.191 1.00 33.84 149 LYS A O 1
ATOM 1210 N N . GLU A 1 150 ? 8.928 27.490 31.195 1.00 45.25 150 GLU A N 1
ATOM 1211 C CA . GLU A 1 150 ? 8.793 26.207 30.527 1.00 26.50 150 GLU A CA 1
ATOM 1212 C C . GLU A 1 150 ? 9.656 25.113 31.148 1.00 24.75 150 GLU A C 1
ATOM 1213 O O . GLU A 1 150 ? 9.140 24.060 31.502 1.00 36.17 150 GLU A O 1
ATOM 1219 N N . ASN A 1 151 ? 10.958 25.377 31.284 1.00 32.68 151 ASN A N 1
ATOM 1220 C CA . ASN A 1 151 ? 11.919 24.393 31.793 1.00 33.76 151 ASN A CA 1
ATOM 1221 C C . ASN A 1 151 ? 12.537 24.796 33.142 1.00 30.70 151 ASN A C 1
ATOM 1222 O O . ASN A 1 151 ? 13.612 24.325 33.517 1.00 30.68 151 ASN A O 1
ATOM 1227 N N . TYR A 1 152 ? 11.854 25.665 33.874 1.00 31.18 152 TYR A N 1
ATOM 1228 C CA . TYR A 1 152 ? 12.424 26.221 35.083 1.00 24.54 152 TYR A CA 1
ATOM 1229 C C . TYR A 1 152 ? 11.315 26.706 36.006 1.00 23.23 152 TYR A C 1
ATOM 1230 O O . TYR A 1 152 ? 10.304 27.247 35.549 1.00 25.94 152 TYR A O 1
ATOM 1239 N N . THR A 1 153 ? 11.492 26.464 37.297 1.00 29.56 153 THR A N 1
ATOM 1240 C CA . THR A 1 153 ? 10.612 27.045 38.296 1.00 28.37 153 THR A CA 1
ATOM 1241 C C . THR A 1 153 ? 11.438 27.599 39.445 1.00 23.90 153 THR A C 1
ATOM 1242 O O . THR A 1 153 ? 12.548 27.142 39.720 1.00 29.73 153 THR A O 1
ATOM 1246 N N . GLU A 1 154 ? 10.887 28.599 40.118 1.00 24.67 154 GLU A N 1
ATOM 1247 C CA . GLU A 1 154 ? 11.572 29.227 41.232 1.00 23.25 154 GLU A CA 1
ATOM 1248 C C . GLU A 1 154 ? 10.557 29.546 42.319 1.00 28.89 154 GLU A C 1
ATOM 1249 O O . GLU A 1 154 ? 9.508 30.105 42.026 1.00 31.00 154 GLU A O 1
ATOM 1255 N N . LEU A 1 155 ? 10.861 29.157 43.556 1.00 26.61 155 LEU A N 1
ATOM 1256 C CA . LEU A 1 155 ? 10.057 29.527 44.713 1.00 22.78 155 LEU A CA 1
ATOM 1257 C C . LEU A 1 155 ? 10.862 30.487 45.572 1.00 24.50 155 LEU A C 1
ATOM 1258 O O . LEU A 1 155 ? 11.975 30.175 45.997 1.00 28.39 155 LEU A O 1
ATOM 1263 N N . ASN A 1 156 ? 10.293 31.659 45.824 1.00 29.67 156 ASN A N 1
ATOM 1264 C CA . ASN A 1 156 ? 10.893 32.609 46.750 1.00 29.92 156 ASN A CA 1
ATOM 1265 C C . ASN A 1 156 ? 10.025 32.731 47.997 1.00 20.91 156 ASN A C 1
ATOM 1266 O O . ASN A 1 156 ? 8.806 32.835 47.891 1.00 24.55 156 ASN A O 1
ATOM 1271 N N . ILE A 1 157 ? 10.648 32.715 49.177 1.00 21.15 157 ILE A N 1
ATOM 1272 C CA . ILE A 1 157 ? 9.930 32.890 50.440 1.00 23.87 157 ILE A CA 1
ATOM 1273 C C . ILE A 1 157 ? 10.518 34.106 51.138 1.00 22.05 157 ILE A C 1
ATOM 1274 O O . ILE A 1 157 ? 11.663 34.069 51.571 1.00 29.31 157 ILE A O 1
ATOM 1279 N N . VAL A 1 158 ? 9.749 35.187 51.229 1.00 29.57 158 VAL A N 1
ATOM 1280 C CA . VAL A 1 158 ? 10.270 36.418 51.818 1.00 35.23 158 VAL A CA 1
ATOM 1281 C C . VAL A 1 158 ? 10.009 36.479 53.318 1.00 32.07 158 VAL A C 1
ATOM 1282 O O . VAL A 1 158 ? 9.130 35.783 53.850 1.00 27.87 158 VAL A O 1
ATOM 1286 N N . ASN A 1 159 ? 10.793 37.304 54.004 1.00 44.30 159 ASN A N 1
ATOM 1287 C CA . ASN A 1 159 ? 10.614 37.509 55.434 1.00 30.33 159 ASN A CA 1
ATOM 1288 C C . ASN A 1 159 ? 10.585 36.203 56.198 1.00 30.59 159 ASN A C 1
ATOM 1289 O O . ASN A 1 159 ? 9.632 35.917 56.934 1.00 27.98 159 ASN A O 1
ATOM 1294 N N . LEU A 1 160 ? 11.630 35.404 56.020 1.00 33.61 160 LEU A N 1
ATOM 1295 C CA . LEU A 1 160 ? 11.686 34.077 56.617 1.00 30.70 160 LEU A CA 1
ATOM 1296 C C . LEU A 1 160 ? 11.327 34.046 58.099 1.00 52.69 160 LEU A C 1
ATOM 1297 O O . LEU A 1 160 ? 11.799 34.871 58.887 1.00 33.91 160 LEU A O 1
ATOM 1302 N N . GLN A 1 161 ? 10.491 33.075 58.459 1.00 27.75 161 GLN A N 1
ATOM 1303 C CA . GLN A 1 161 ? 10.070 32.846 59.847 1.00 35.38 161 GLN A CA 1
ATOM 1304 C C . GLN A 1 161 ? 10.575 31.494 60.318 1.00 42.72 161 GLN A C 1
ATOM 1305 O O . GLN A 1 161 ? 10.272 30.476 59.708 1.00 35.29 161 GLN A O 1
ATOM 1311 N N . ILE A 1 162 ? 11.316 31.469 61.421 1.00 28.96 162 ILE A N 1
ATOM 1312 C CA . ILE A 1 162 ? 11.940 30.231 61.867 1.00 27.81 162 ILE A CA 1
ATOM 1313 C C . ILE A 1 162 ? 10.938 29.187 62.356 1.00 30.03 162 ILE A C 1
ATOM 1314 O O . ILE A 1 162 ? 11.221 27.989 62.340 1.00 35.11 162 ILE A O 1
ATOM 1319 N N . THR A 1 163 ? 9.763 29.636 62.781 1.00 36.50 163 THR A N 1
ATOM 1320 C CA . THR A 1 163 ? 8.759 28.708 63.282 1.00 33.31 163 THR A CA 1
ATOM 1321 C C . THR A 1 163 ? 8.089 27.955 62.137 1.00 49.74 163 THR A C 1
ATOM 1322 O O . THR A 1 163 ? 7.931 26.732 62.182 1.00 47.17 163 THR A O 1
ATOM 1326 N N . GLU A 1 164 ? 7.710 28.691 61.100 1.00 35.98 164 GLU A N 1
ATOM 1327 C CA . GLU A 1 164 ? 6.878 28.118 60.052 1.00 26.78 164 GLU A CA 1
ATOM 1328 C C . GLU A 1 164 ? 7.606 27.665 58.789 1.00 32.24 164 GLU A C 1
ATOM 1329 O O . GLU A 1 164 ? 7.123 26.771 58.099 1.00 36.55 164 GLU A O 1
ATOM 1335 N N . ASP A 1 165 ? 8.753 28.264 58.487 1.00 27.81 165 ASP A N 1
ATOM 1336 C CA . ASP A 1 165 ? 9.338 28.107 57.144 1.00 31.50 165 ASP A CA 1
ATOM 1337 C C . ASP A 1 165 ? 10.294 26.920 56.944 1.00 28.82 165 ASP A C 1
ATOM 1338 O O . ASP A 1 165 ? 10.320 26.316 55.866 1.00 41.28 165 ASP A O 1
ATOM 1343 N N . PRO A 1 166 ? 11.089 26.581 57.966 1.00 38.53 166 PRO A N 1
ATOM 1344 C CA . PRO A 1 166 ? 12.029 25.466 57.807 1.00 31.10 166 PRO A CA 1
ATOM 1345 C C . PRO A 1 166 ? 11.361 24.154 57.398 1.00 26.39 166 PRO A C 1
ATOM 1346 O O . PRO A 1 166 ? 10.182 23.938 57.671 1.00 31.94 166 PRO A O 1
ATOM 1350 N N . GLY A 1 167 ? 12.117 23.293 56.727 1.00 27.36 167 GLY A N 1
ATOM 1351 C CA . GLY A 1 167 ? 11.595 22.008 56.305 1.00 34.71 167 GLY A CA 1
ATOM 1352 C C . GLY A 1 167 ? 12.022 21.604 54.905 1.00 39.34 167 GLY A C 1
ATOM 1353 O O . GLY A 1 167 ? 12.906 22.215 54.308 1.00 28.73 167 GLY A O 1
ATOM 1354 N N . GLU A 1 168 ? 11.376 20.564 54.389 1.00 29.88 168 GLU A N 1
ATOM 1355 C CA . GLU A 1 168 ? 11.698 19.999 53.088 1.00 34.00 168 GLU A CA 1
ATOM 1356 C C . GLU A 1 168 ? 10.693 20.465 52.046 1.00 26.09 168 GLU A C 1
ATOM 1357 O O . GLU A 1 168 ? 9.497 20.187 52.150 1.00 29.45 168 GLU A O 1
ATOM 1363 N N . TYR A 1 169 ? 11.181 21.186 51.044 1.00 22.86 169 TYR A N 1
ATOM 1364 C CA . TYR A 1 169 ? 10.337 21.664 49.973 1.00 15.69 169 TYR A CA 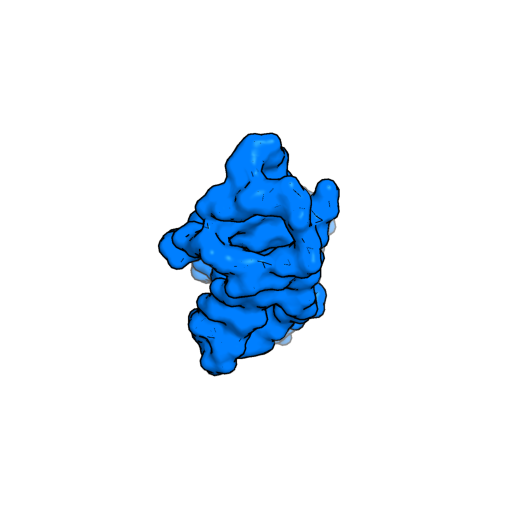1
ATOM 1365 C C . TYR A 1 169 ? 10.681 20.876 48.700 1.00 24.30 169 TYR A C 1
ATOM 1366 O O . TYR A 1 169 ? 11.844 20.634 48.409 1.00 37.50 169 TYR A O 1
ATOM 1375 N N . GLU A 1 170 ? 9.671 20.469 47.952 1.00 22.11 170 GLU A N 1
ATOM 1376 C CA . GLU A 1 170 ? 9.941 19.757 46.715 1.00 22.85 170 GLU A CA 1
ATOM 1377 C C . GLU A 1 170 ? 9.261 20.423 45.529 1.00 26.99 170 GLU A C 1
ATOM 1378 O O . GLU A 1 170 ? 8.179 20.996 45.651 1.00 25.13 170 GLU A O 1
ATOM 1384 N N . CYS A 1 171 ? 9.910 20.331 44.379 1.00 27.33 171 CYS A N 1
ATOM 1385 C CA . CYS A 1 171 ? 9.341 20.813 43.136 1.00 27.10 171 CYS A CA 1
ATOM 1386 C C . CYS A 1 171 ? 8.938 19.584 42.343 1.00 33.07 171 CYS A C 1
ATOM 1387 O O . CYS A 1 171 ? 9.682 18.605 42.294 1.00 25.72 171 CYS A O 1
ATOM 1390 N N . ASN A 1 172 ? 7.755 19.626 41.749 1.00 24.22 172 ASN A N 1
ATOM 1391 C CA . ASN A 1 172 ? 7.261 18.517 40.934 1.00 23.15 172 ASN A CA 1
ATOM 1392 C C . ASN A 1 172 ? 7.027 19.002 39.524 1.00 30.62 172 ASN A C 1
ATOM 1393 O O . ASN A 1 172 ? 6.274 19.955 39.317 1.00 29.07 172 ASN A O 1
ATOM 1398 N N . ALA A 1 173 ? 7.698 18.363 38.565 1.00 31.52 173 ALA A N 1
ATOM 1399 C CA . ALA A 1 173 ? 7.510 18.640 37.148 1.00 27.88 173 ALA A CA 1
ATOM 1400 C C . ALA A 1 173 ? 6.657 17.541 36.534 1.00 32.45 173 ALA A C 1
ATOM 1401 O O . ALA A 1 173 ? 7.020 16.367 36.588 1.00 27.61 173 ALA A O 1
ATOM 1403 N N . THR A 1 174 ? 5.517 17.917 35.964 1.00 23.42 174 THR A N 1
ATOM 1404 C CA . THR A 1 174 ? 4.626 16.941 35.350 1.00 30.89 174 THR A CA 1
ATOM 1405 C C . THR A 1 174 ? 4.279 17.302 33.917 1.00 33.55 174 THR A C 1
ATOM 1406 O O . THR A 1 174 ? 3.986 18.456 33.613 1.00 29.99 174 THR A O 1
ATOM 1410 N N . ASN A 1 175 ? 4.319 16.303 33.041 1.00 32.99 175 ASN A N 1
ATOM 1411 C CA . ASN A 1 175 ? 3.761 16.441 31.699 1.00 29.90 175 ASN A CA 1
ATOM 1412 C C . ASN A 1 175 ? 2.860 15.247 31.373 1.00 31.77 175 ASN A C 1
ATOM 1413 O O . ASN A 1 175 ? 2.653 14.372 32.211 1.00 32.26 175 ASN A O 1
ATOM 1418 N N . SER A 1 176 ? 2.298 15.210 30.177 1.00 36.11 176 SER A N 1
ATOM 1419 C CA . SER A 1 176 ? 1.362 14.143 29.848 1.00 27.66 176 SER A CA 1
ATOM 1420 C C . SER A 1 176 ? 2.005 12.754 29.882 1.00 28.68 176 SER A C 1
ATOM 1421 O O . SER A 1 176 ? 1.300 11.745 29.868 1.00 39.44 176 SER A O 1
ATOM 1424 N N . ILE A 1 177 ? 3.333 12.690 29.928 1.00 31.18 177 ILE A N 1
ATOM 1425 C CA . ILE A 1 177 ? 4.006 11.390 29.938 1.00 34.21 177 ILE A CA 1
ATOM 1426 C C . ILE A 1 177 ? 4.340 10.881 31.342 1.00 47.44 177 ILE A C 1
ATOM 1427 O O . ILE A 1 177 ? 4.294 9.684 31.592 1.00 29.14 177 ILE A O 1
ATOM 1432 N N . GLY A 1 178 ? 4.680 11.782 32.258 1.00 32.67 178 GLY A N 1
ATOM 1433 C CA . GLY A 1 178 ? 5.003 11.367 33.606 1.00 27.56 178 GLY A CA 1
ATOM 1434 C C . GLY A 1 178 ? 5.406 12.545 34.478 1.00 23.04 178 GLY A C 1
ATOM 1435 O O . GLY A 1 178 ? 5.136 13.700 34.134 1.00 25.75 178 GLY A O 1
ATOM 1436 N N . SER A 1 179 ? 6.074 12.250 35.586 1.00 30.79 179 SER A N 1
ATOM 1437 C CA A SER A 1 179 ? 6.471 13.271 36.553 0.60 33.01 179 SER A CA 1
ATOM 1438 C CA B SER A 1 179 ? 6.493 13.294 36.510 0.40 33.08 179 SER A CA 1
ATOM 1439 C C . SER A 1 179 ? 7.861 13.013 37.112 1.00 42.01 179 SER A C 1
ATOM 1440 O O . SER A 1 179 ? 8.349 11.886 37.083 1.00 36.08 179 SER A O 1
ATOM 1445 N N . ALA A 1 180 ? 8.477 14.060 37.650 1.00 26.09 180 ALA A N 1
ATOM 1446 C CA . ALA A 1 180 ? 9.733 13.929 38.378 1.00 21.86 180 ALA A CA 1
ATOM 1447 C C . ALA A 1 180 ? 9.662 14.934 39.513 1.00 21.18 180 ALA A C 1
ATOM 1448 O O . ALA A 1 180 ? 8.978 15.940 39.392 1.00 28.24 180 ALA A O 1
ATOM 1450 N N . SER A 1 181 ? 10.360 14.667 40.604 1.00 27.73 181 SER A N 1
ATOM 1451 C CA . SER A 1 181 ? 10.447 15.634 41.688 1.00 32.93 181 SER A CA 1
ATOM 1452 C C . SER A 1 181 ? 11.766 15.489 42.422 1.00 40.66 181 SER A C 1
ATOM 1453 O O . SER A 1 181 ? 12.349 14.412 42.450 1.00 31.81 181 SER A O 1
ATOM 1456 N N . VAL A 1 182 ? 12.243 16.595 42.983 1.00 25.22 182 VAL A N 1
ATOM 1457 C CA . VAL A 1 182 ? 13.426 16.596 43.824 1.00 21.72 182 VAL A CA 1
ATOM 1458 C C . VAL A 1 182 ? 13.093 17.539 44.971 1.00 34.00 182 VAL A C 1
ATOM 1459 O O . VAL A 1 182 ? 12.104 18.258 44.911 1.00 30.90 182 VAL A O 1
ATOM 1463 N N . SER A 1 183 ? 13.886 17.526 46.030 1.00 25.80 183 SER A N 1
ATOM 1464 C CA . SER A 1 183 ? 13.547 18.368 47.166 1.00 27.76 183 SER A CA 1
ATOM 1465 C C . SER A 1 183 ? 14.743 19.144 47.674 1.00 23.61 183 SER A C 1
ATOM 1466 O O . SER A 1 183 ? 15.885 18.801 47.386 1.00 35.48 183 SER A O 1
ATOM 1469 N N . THR A 1 184 ? 14.457 20.208 48.421 1.00 27.01 184 THR A N 1
ATOM 1470 C CA . THR A 1 184 ? 15.470 21.097 48.976 1.00 24.00 184 THR A CA 1
ATOM 1471 C C . THR A 1 184 ? 15.177 21.283 50.463 1.00 22.61 184 THR A C 1
ATOM 1472 O O . THR A 1 184 ? 14.033 21.512 50.839 1.00 30.85 184 THR A O 1
ATOM 1476 N N . VAL A 1 185 ? 16.198 21.176 51.306 1.00 25.87 185 VAL A N 1
ATOM 1477 C CA . VAL A 1 185 ? 16.015 21.441 52.731 1.00 32.35 185 VAL A CA 1
ATOM 1478 C C . VAL A 1 185 ? 16.355 22.888 53.060 1.00 33.65 185 VAL A C 1
ATOM 1479 O O . VAL A 1 185 ? 17.431 23.384 52.717 1.00 32.70 185 VAL A O 1
ATOM 1483 N N . LEU A 1 186 ? 15.401 23.564 53.696 1.00 27.74 186 LEU A N 1
ATOM 1484 C CA . LEU A 1 186 ? 15.561 24.944 54.127 1.00 25.00 186 LEU A CA 1
ATOM 1485 C C . LEU A 1 186 ? 15.795 25.009 55.637 1.00 36.65 186 LEU A C 1
ATOM 1486 O O . LEU A 1 186 ? 14.990 24.506 56.420 1.00 31.32 186 LEU A O 1
ATOM 1491 N N . ARG A 1 187 ? 16.917 25.608 56.023 1.00 28.93 187 ARG A N 1
ATOM 1492 C CA . ARG A 1 187 ? 17.237 25.862 57.417 1.00 28.77 187 ARG A CA 1
ATOM 1493 C C . ARG A 1 187 ? 17.232 27.364 57.660 1.00 46.03 187 ARG A C 1
ATOM 1494 O O . ARG A 1 187 ? 17.861 28.131 56.923 1.00 37.63 187 ARG A O 1
ATOM 1502 N N . VAL A 1 188 ? 16.494 27.785 58.681 1.00 30.51 188 VAL A N 1
ATOM 1503 C CA . VAL A 1 188 ? 16.464 29.185 59.063 1.00 30.19 188 VAL A CA 1
ATOM 1504 C C . VAL A 1 188 ? 17.213 29.377 60.382 1.00 31.28 188 VAL A C 1
ATOM 1505 O O . VAL A 1 188 ? 17.047 28.589 61.320 1.00 34.08 188 VAL A O 1
ATOM 1509 N N . ARG A 1 189 ? 18.047 30.413 60.434 1.00 34.51 189 ARG A N 1
ATOM 1510 C CA . ARG A 1 189 ? 18.869 30.703 61.614 1.00 48.07 189 ARG A CA 1
ATOM 1511 C C . ARG A 1 189 ? 18.669 32.123 62.135 1.00 47.82 189 ARG A C 1
ATOM 1512 O O . ARG A 1 189 ? 18.034 32.960 61.478 1.00 40.66 189 ARG A O 1
ATOM 1520 N N . VAL A 1 190 ? 19.238 32.373 63.315 1.00 84.16 190 VAL A N 1
ATOM 1521 C CA . VAL A 1 190 ? 19.236 33.682 63.973 1.00 67.17 190 VAL A CA 1
ATOM 1522 C C . VAL A 1 190 ? 17.859 34.097 64.485 1.00 73.34 190 VAL A C 1
ATOM 1523 O O . VAL A 1 190 ? 17.627 34.122 65.697 1.00 49.31 190 VAL A O 1
#

InterPro domains:
  IPR003598 Immunoglobulin subtype 2 [SM00408] (43-123)
  IPR003598 Immunoglobulin subtype 2 [SM00408] (249-322)
  IPR003599 Immunoglobulin domain subtype [SM00409] (37-145)
  IPR003599 Immunoglobulin domain subtype [SM00409] (154-234)
  IPR003599 Immunoglobulin domain subtype [SM00409] (243-333)
  IPR007110 Immunoglobulin-like domain [PS50835] (25-134)
  IPR007110 Immunoglobulin-like domain [PS50835] (148-234)
  IPR007110 Immunoglobulin-like domain [PS50835] (237-327)
  IPR013098 Immunoglobulin I-set [PF07679] (238-332)
  IPR013783 Immunoglobulin-like fold [G3DSA:2.60.40.10] (31-145)
  IPR013783 Immunoglobulin-like fold [G3DSA:2.60.40.10] (146-234)
  IPR013783 Immunoglobulin-like fold [G3DSA:2.60.40.10] (235-334)
  IPR036179 Immunoglobulin-like domain superfamily [SSF48726] (33-122)
  IPR036179 Immunoglobulin-like domain superfamily [SSF48726] (164-229)
  IPR036179 Immunoglobulin-like domain superfamily [SSF48726] (228-333)

Foldseek 3Di:
DWDKDKDAAAEDDFQADKDKIKIATPDDPFQWPWKFKDFPPHTDPPGTDRHRIGMDIGHRDDQQNFGKMKIWTDTDPDHIDIDIYGYFYWKDWDDWAQEDEEEAQAKDKIKIFIGTPPQWDKAKFFQDPNDTHHDDCPVVQWDWDDDRGMIMIMGGRDDQVPPFGKMKMWTGDPHGIDMDIYGYHYDD

B-factor: mean 42.83, std 19.72, range [15.69, 156.61]

Solvent-accessible surface area: 10573 Å² total; per-residue (Å²): 198,48,133,33,50,50,35,146,86,21,70,13,170,94,52,141,122,56,31,59,0,71,0,47,25,66,57,57,97,86,101,26,84,52,0,26,4,14,46,88,68,104,61,29,126,104,19,136,133,94,16,50,94,10,112,52,147,5,92,152,2,132,14,62,32,5,0,62,3,37,0,15,0,42,3,65,102,19,115,93,19,88,17,60,4,57,0,37,4,36,9,57,22,75,16,56,38,162,49,9,93,73,58,71,38,84,81,0,67,0,46,1,100,8,43,15,54,35,79,2,124,17,90,9,50,27,65,70,155,59,86,68,80,130,38,78,78,114,62,40,25,27,106,82,84,86,124,106,76,46,0,30,0,30,0,46,71,0,48,90,124,99,2,42,27,50,2,18,1,26,0,54,16,97,22,24,66,25,54,39,37,2,78,2,122,8,133,161